Protein AF-A0A8I5ZV30-F1 (afdb_monomer)

Organism: Rattus norvegicus (NCBI:txid10116)

Structure (mmCIF, N/CA/C/O backbone):
data_AF-A0A8I5ZV30-F1
#
_entry.id   AF-A0A8I5ZV30-F1
#
loop_
_atom_site.group_PDB
_atom_site.id
_atom_site.type_symbol
_atom_site.label_atom_id
_atom_site.label_alt_id
_atom_site.label_comp_id
_atom_site.label_asym_id
_atom_site.label_entity_id
_atom_site.label_seq_id
_atom_site.pdbx_PDB_ins_code
_atom_site.Cartn_x
_atom_site.Cartn_y
_atom_site.Cartn_z
_atom_site.occupancy
_atom_site.B_iso_or_equiv
_atom_site.auth_seq_id
_atom_site.auth_comp_id
_atom_site.auth_asym_id
_atom_site.auth_atom_id
_atom_site.pdbx_PDB_model_num
ATOM 1 N N . MET A 1 1 ? 27.362 14.440 16.143 1.00 56.06 1 MET A N 1
ATOM 2 C CA . MET A 1 1 ? 25.929 14.215 15.827 1.00 56.06 1 MET A CA 1
ATOM 3 C C . MET A 1 1 ? 25.180 13.473 16.940 1.00 56.06 1 MET A C 1
ATOM 5 O O . MET A 1 1 ? 24.081 13.885 17.280 1.00 56.06 1 MET A O 1
ATOM 9 N N . HIS A 1 2 ? 25.765 12.447 17.575 1.00 59.09 2 HIS A N 1
ATOM 10 C CA . HIS A 1 2 ? 25.068 11.645 18.596 1.00 59.09 2 HIS A CA 1
ATOM 11 C C . HIS A 1 2 ? 24.786 12.372 19.933 1.00 59.09 2 HIS A C 1
ATOM 13 O O . HIS A 1 2 ? 23.738 12.160 20.536 1.00 59.09 2 HIS A O 1
ATOM 19 N N . GLN A 1 3 ? 25.676 13.269 20.385 1.00 58.06 3 GLN A N 1
ATOM 20 C CA . GLN A 1 3 ? 25.480 14.038 21.629 1.00 58.06 3 GLN A CA 1
ATOM 21 C C . GLN A 1 3 ? 24.375 15.102 21.516 1.00 58.06 3 GLN A C 1
ATOM 23 O O . GLN A 1 3 ? 23.617 15.306 22.459 1.00 58.06 3 GLN A O 1
ATOM 28 N N . SER A 1 4 ? 24.222 15.732 20.348 1.00 56.72 4 SER A N 1
ATOM 29 C CA . SER A 1 4 ? 23.192 16.752 20.103 1.00 56.72 4 SER A CA 1
ATOM 30 C C . SER A 1 4 ? 21.771 16.172 20.147 1.00 56.72 4 SER A C 1
ATOM 32 O O . SER A 1 4 ? 20.851 16.822 20.635 1.00 56.72 4 SER A O 1
ATOM 34 N N . CYS A 1 5 ? 21.595 14.922 19.702 1.00 55.84 5 CYS A N 1
ATOM 35 C CA . CYS A 1 5 ? 20.311 14.211 19.752 1.00 55.84 5 CYS A CA 1
ATOM 36 C C . CYS A 1 5 ? 19.887 13.852 21.187 1.00 55.84 5 CYS A C 1
ATOM 38 O O . CYS A 1 5 ? 18.714 13.978 21.541 1.00 55.84 5 CYS A O 1
ATOM 40 N N . LEU A 1 6 ? 20.839 13.454 22.038 1.00 63.88 6 LEU A N 1
ATOM 41 C CA . LEU A 1 6 ? 20.563 13.150 23.445 1.00 63.88 6 LEU A CA 1
ATOM 42 C C . LEU A 1 6 ? 20.177 14.407 24.233 1.00 63.88 6 LEU A C 1
ATOM 44 O O . LEU A 1 6 ? 19.242 14.355 25.028 1.00 63.88 6 LEU A O 1
ATOM 48 N N . LEU A 1 7 ? 20.824 15.544 23.957 1.00 64.31 7 LEU A N 1
ATOM 49 C CA . LEU A 1 7 ? 20.503 16.818 24.602 1.00 64.31 7 LEU A CA 1
ATOM 50 C C . LEU A 1 7 ? 19.083 17.293 24.251 1.00 64.31 7 LEU A C 1
ATOM 52 O O . LEU A 1 7 ? 18.324 17.658 25.142 1.00 64.31 7 LEU A O 1
ATOM 56 N N . LEU A 1 8 ? 18.685 17.211 22.975 1.00 57.38 8 LEU A N 1
ATOM 57 C CA . LEU A 1 8 ? 17.329 17.569 22.531 1.00 57.38 8 LEU A CA 1
ATOM 58 C C . LEU A 1 8 ? 16.254 16.637 23.112 1.00 57.38 8 LEU A C 1
ATOM 60 O O . LEU A 1 8 ? 15.183 17.096 23.504 1.00 57.38 8 LEU A O 1
ATOM 64 N N . SER A 1 9 ? 16.563 15.346 23.245 1.00 62.12 9 SER A N 1
ATOM 65 C CA . SER A 1 9 ? 15.674 14.368 23.889 1.00 62.12 9 SER A CA 1
ATOM 66 C C . SER A 1 9 ? 15.497 14.649 25.386 1.00 62.12 9 SER A C 1
ATOM 68 O O . SER A 1 9 ? 14.405 14.485 25.931 1.00 6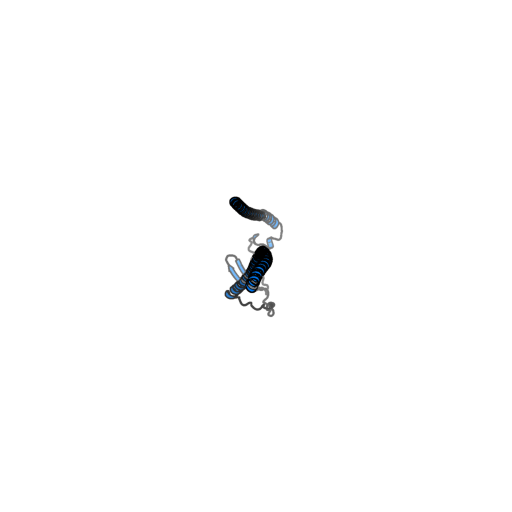2.12 9 SER A O 1
ATOM 70 N N . PHE A 1 10 ? 16.566 15.091 26.054 1.00 63.09 10 PHE A N 1
ATOM 71 C CA . PHE A 1 10 ? 16.548 15.452 27.469 1.00 63.09 10 PHE A CA 1
ATOM 72 C C . PHE A 1 10 ? 15.788 16.764 27.709 1.00 63.09 10 PHE A C 1
ATOM 74 O O . PHE A 1 10 ? 14.960 16.837 28.614 1.00 63.09 10 PHE A O 1
ATOM 81 N N . ILE A 1 11 ? 15.986 17.763 26.842 1.00 59.75 11 ILE A N 1
ATOM 82 C CA . ILE A 1 11 ? 15.242 19.033 26.856 1.00 59.75 11 ILE A CA 1
ATOM 83 C C . ILE A 1 11 ? 13.745 18.789 26.604 1.00 59.75 11 ILE A C 1
ATOM 85 O O . ILE A 1 11 ? 12.905 19.370 27.291 1.00 59.75 11 ILE A O 1
ATOM 89 N N . GLY A 1 12 ? 13.396 17.886 25.681 1.00 61.16 12 GLY A N 1
ATOM 90 C CA . GLY A 1 12 ? 12.007 17.496 25.419 1.00 61.16 12 GLY A CA 1
ATOM 91 C C . GLY A 1 12 ? 11.335 16.823 26.620 1.00 61.16 12 GLY A C 1
ATOM 92 O O . GLY A 1 12 ? 10.221 17.194 26.989 1.00 61.16 12 GLY A O 1
ATOM 93 N N . LYS A 1 13 ? 12.030 15.893 27.291 1.00 61.84 13 LYS A N 1
ATOM 94 C CA . LYS A 1 13 ? 11.522 15.249 28.517 1.00 61.84 13 LYS A CA 1
ATOM 95 C C . LYS A 1 13 ? 11.369 16.243 29.672 1.00 61.84 13 LYS A C 1
ATOM 97 O O . LYS A 1 13 ? 10.317 16.265 30.305 1.00 61.84 13 LYS A O 1
ATOM 102 N N . ALA A 1 14 ? 12.351 17.120 29.881 1.00 57.88 14 ALA A N 1
ATOM 103 C CA . ALA A 1 14 ? 12.281 18.167 30.901 1.00 57.88 14 ALA A CA 1
ATOM 104 C C . ALA A 1 14 ? 11.134 19.167 30.640 1.00 57.88 14 ALA A C 1
ATOM 106 O O . ALA A 1 14 ? 10.452 19.595 31.570 1.00 57.88 14 ALA A O 1
ATOM 107 N N . SER A 1 15 ? 10.864 19.499 29.371 1.00 65.69 15 SER A N 1
ATOM 108 C CA . SER A 1 15 ? 9.737 20.356 28.976 1.00 65.69 15 SER A CA 1
ATOM 109 C C . SER A 1 15 ? 8.377 19.704 29.265 1.00 65.69 15 SER A C 1
ATOM 111 O O . SER A 1 15 ? 7.443 20.365 29.731 1.00 65.69 15 SER A O 1
ATOM 113 N N . GLN A 1 16 ? 8.269 18.391 29.055 1.00 64.94 16 GLN A N 1
ATOM 114 C CA . GLN A 1 16 ? 7.032 17.650 29.289 1.00 64.94 16 GLN A CA 1
ATOM 115 C C . GLN A 1 16 ? 6.739 17.457 30.787 1.00 64.94 16 GLN A C 1
ATOM 117 O O . GLN A 1 16 ? 5.587 17.598 31.207 1.00 64.94 16 GLN A O 1
ATOM 122 N N . GLU A 1 17 ? 7.772 17.245 31.606 1.00 69.38 17 GLU A N 1
ATOM 123 C CA . GLU A 1 17 ? 7.655 17.209 33.071 1.00 69.38 17 GLU A CA 1
ATOM 124 C C . GLU A 1 17 ? 7.281 18.580 33.660 1.00 69.38 17 GLU A C 1
ATOM 126 O O . GLU A 1 17 ? 6.387 18.668 34.507 1.00 69.38 17 GLU A O 1
ATOM 131 N N . ALA A 1 18 ? 7.868 19.671 33.152 1.00 72.19 18 ALA A N 1
ATOM 132 C CA . ALA A 1 18 ? 7.513 21.030 33.568 1.00 72.19 18 ALA A CA 1
ATOM 133 C C . ALA A 1 18 ? 6.041 21.376 33.256 1.00 72.19 18 ALA A C 1
ATOM 135 O O . ALA A 1 18 ? 5.364 22.019 34.062 1.00 72.19 18 ALA A O 1
ATOM 136 N N . SER A 1 19 ? 5.509 20.903 32.121 1.00 73.19 19 SER A N 1
ATOM 137 C CA . SER A 1 19 ? 4.097 21.088 31.750 1.00 73.19 19 SER A CA 1
ATOM 138 C C . SER A 1 19 ? 3.136 20.364 32.702 1.00 73.19 19 SER A C 1
ATOM 140 O O . SER A 1 19 ? 2.085 20.904 33.059 1.00 73.19 19 SER A O 1
ATOM 142 N N . LEU A 1 20 ? 3.494 19.155 33.147 1.00 73.56 20 LEU A N 1
ATOM 143 C CA . LEU A 1 20 ? 2.687 18.379 34.093 1.00 73.56 20 LEU A CA 1
ATOM 144 C C . LEU A 1 20 ? 2.675 19.013 35.490 1.00 73.56 20 LEU A C 1
ATOM 146 O O . LEU A 1 20 ? 1.607 19.119 36.097 1.00 73.56 20 LEU A O 1
ATOM 150 N N . LEU A 1 21 ? 3.820 19.510 35.964 1.00 76.81 21 LEU A N 1
ATOM 151 C CA . LEU A 1 21 ? 3.906 20.229 37.240 1.00 76.81 21 LEU A CA 1
ATOM 152 C C . LEU A 1 21 ? 3.080 21.519 37.233 1.00 76.81 21 LEU A C 1
ATOM 154 O O . LEU A 1 21 ? 2.350 21.787 38.189 1.00 76.81 21 LEU A O 1
ATOM 158 N N . LEU A 1 22 ? 3.121 22.290 36.143 1.00 77.38 22 LEU A N 1
ATOM 159 C CA . LEU A 1 22 ? 2.337 23.522 36.039 1.00 77.38 22 LEU A CA 1
ATOM 160 C C . LEU A 1 22 ? 0.825 23.237 36.051 1.00 77.38 22 LEU A C 1
ATOM 162 O O . LEU A 1 22 ? 0.068 23.939 36.724 1.00 77.38 22 LEU A O 1
ATOM 166 N N . LYS A 1 23 ? 0.384 22.162 35.382 1.00 77.62 23 LYS A N 1
ATOM 167 C CA . LYS A 1 23 ? -1.017 21.704 35.419 1.00 77.62 23 LYS A CA 1
ATOM 168 C C . LYS A 1 23 ? -1.442 21.263 36.823 1.00 77.62 23 LYS A C 1
ATOM 170 O O . LYS A 1 23 ? -2.527 21.638 37.264 1.00 77.62 23 LYS A O 1
ATOM 175 N N . ALA A 1 24 ? -0.592 20.531 37.546 1.00 77.06 24 ALA A N 1
ATOM 176 C CA . ALA A 1 24 ? -0.875 20.114 38.921 1.00 77.06 24 ALA A CA 1
ATOM 177 C C . ALA A 1 24 ? -0.999 21.315 39.878 1.00 77.06 24 ALA A C 1
ATOM 179 O O . ALA A 1 24 ? -1.938 21.376 40.672 1.00 77.06 24 ALA A O 1
ATOM 180 N N . ILE A 1 25 ? -0.118 22.315 39.755 1.00 79.75 25 ILE A N 1
ATOM 181 C CA . ILE A 1 25 ? -0.163 23.545 40.567 1.00 79.75 25 ILE A CA 1
ATOM 182 C C . ILE A 1 25 ? -1.449 24.342 40.306 1.00 79.75 25 ILE A C 1
ATOM 184 O O . ILE A 1 25 ? -2.059 24.848 41.251 1.00 79.75 25 ILE A O 1
ATOM 188 N N . ILE A 1 26 ? -1.890 24.440 39.046 1.00 77.69 26 ILE A N 1
ATOM 189 C CA . ILE A 1 26 ? -3.138 25.130 38.682 1.00 77.69 26 ILE A CA 1
ATOM 190 C C . ILE A 1 26 ? -4.354 24.409 39.283 1.00 77.69 26 ILE A C 1
ATOM 192 O O . ILE A 1 26 ? -5.207 25.061 39.884 1.00 77.69 26 ILE A O 1
ATOM 196 N N . ILE A 1 27 ? -4.413 23.076 39.203 1.00 75.69 27 ILE A N 1
ATOM 197 C CA . ILE A 1 27 ? -5.517 22.280 39.773 1.00 75.69 27 ILE A CA 1
ATOM 198 C C . ILE A 1 27 ? -5.579 22.423 41.300 1.00 75.69 27 ILE A C 1
ATOM 200 O O . ILE A 1 27 ? -6.666 22.588 41.860 1.00 75.69 27 ILE A O 1
ATOM 204 N N . VAL A 1 28 ? -4.429 22.413 41.983 1.00 78.44 28 VAL A N 1
ATOM 205 C CA . VAL A 1 28 ? -4.366 22.607 43.441 1.00 78.44 28 VAL A CA 1
ATOM 206 C C . VAL A 1 28 ? -4.792 24.028 43.823 1.00 78.44 28 VAL A C 1
ATOM 208 O O . VAL A 1 28 ? -5.584 24.185 44.750 1.00 78.44 28 VAL A O 1
ATOM 211 N N . ARG A 1 29 ? -4.364 25.061 43.082 1.00 77.06 29 ARG A N 1
ATOM 212 C CA . ARG A 1 29 ? -4.800 26.452 43.317 1.00 77.06 29 ARG A CA 1
ATOM 213 C C . ARG A 1 29 ? -6.303 26.646 43.120 1.00 77.06 29 ARG A C 1
ATOM 215 O O . ARG A 1 29 ? -6.932 27.279 43.964 1.00 77.06 29 ARG A O 1
ATOM 222 N N . ILE A 1 30 ? -6.885 26.070 42.067 1.00 74.75 30 ILE A N 1
ATOM 223 C CA . ILE A 1 30 ? -8.338 26.111 41.827 1.00 74.75 30 ILE A CA 1
ATOM 224 C C . ILE A 1 30 ? -9.085 25.381 42.954 1.00 74.75 30 ILE A C 1
ATOM 226 O O . ILE A 1 30 ? -10.069 25.891 43.481 1.00 74.75 30 ILE A O 1
ATOM 230 N N . SER A 1 31 ? -8.581 24.223 43.388 1.00 63.41 31 SER A N 1
ATOM 231 C CA . SER A 1 31 ? -9.201 23.434 44.463 1.00 63.41 31 SER A CA 1
ATOM 232 C C . SER A 1 31 ? -9.138 24.124 45.833 1.00 63.41 31 SER A C 1
ATOM 234 O O . SER A 1 31 ? -10.049 23.956 46.643 1.00 63.41 31 SER A O 1
ATOM 236 N N . ILE A 1 32 ? -8.082 24.898 46.103 1.00 68.25 32 ILE A N 1
ATOM 237 C CA . ILE A 1 32 ? -7.950 25.700 47.329 1.00 68.25 32 ILE A CA 1
ATOM 238 C C . ILE A 1 32 ? -8.876 26.925 47.275 1.00 68.25 32 ILE A C 1
ATOM 240 O O . ILE A 1 32 ? -9.595 27.164 48.242 1.00 68.25 32 ILE A O 1
ATOM 244 N N . GLY A 1 33 ? -8.945 27.632 46.139 1.00 62.41 33 GLY A N 1
ATOM 245 C CA . GLY A 1 33 ? -9.835 28.789 45.968 1.00 62.41 33 GLY A CA 1
ATOM 246 C C . GLY A 1 33 ? -11.318 28.442 46.140 1.00 62.41 33 GLY A C 1
ATOM 247 O O . GLY A 1 33 ? -12.044 29.151 46.830 1.00 62.41 33 GLY A O 1
ATOM 248 N N . ILE A 1 34 ? -11.750 27.283 45.627 1.00 57.88 34 ILE A N 1
ATOM 249 C CA . ILE A 1 34 ? -13.134 26.805 45.795 1.00 57.88 34 ILE A CA 1
ATOM 250 C C . ILE A 1 34 ? -13.445 26.458 47.266 1.00 57.88 34 ILE A C 1
ATOM 252 O O . ILE A 1 34 ? -14.581 26.619 47.710 1.00 57.88 34 ILE A O 1
ATOM 256 N N . LYS A 1 35 ? -12.458 26.024 48.065 1.00 55.28 35 LYS A N 1
ATOM 257 C CA . LYS A 1 35 ? -12.661 25.753 49.502 1.00 55.28 35 LYS A CA 1
ATOM 258 C C . LYS A 1 35 ? -12.765 27.028 50.343 1.00 55.28 35 LYS A C 1
ATOM 260 O O . LYS A 1 35 ? -13.536 27.038 51.301 1.00 55.28 35 LYS A O 1
ATOM 265 N N . GLU A 1 36 ? -12.035 28.089 49.999 1.00 54.97 36 GLU A N 1
ATOM 266 C CA . GLU A 1 36 ? -12.120 29.374 50.713 1.00 54.97 36 GLU A CA 1
ATOM 267 C C . GLU A 1 36 ? -13.438 30.116 50.449 1.00 54.97 36 GLU A C 1
ATOM 269 O O . GLU A 1 36 ? -13.947 30.800 51.339 1.00 54.97 36 GLU A O 1
ATOM 274 N N . GLU A 1 37 ? -14.037 29.937 49.271 1.00 48.22 37 GLU A N 1
ATOM 275 C CA . GLU A 1 37 ? -15.308 30.576 48.913 1.00 48.22 37 GLU A CA 1
ATOM 276 C C . GLU A 1 37 ? -16.521 29.903 49.586 1.00 48.22 37 GLU A C 1
ATOM 278 O O . GLU A 1 37 ? -17.468 30.576 49.990 1.00 48.22 37 GLU A O 1
ATOM 283 N N . ILE A 1 38 ? -16.442 28.593 49.850 1.00 49.53 38 ILE A N 1
ATOM 284 C CA . ILE A 1 38 ? -17.480 27.829 50.570 1.00 49.53 38 ILE A CA 1
ATOM 285 C C . ILE A 1 38 ? -17.484 28.126 52.087 1.00 49.53 38 ILE A C 1
ATOM 287 O O . ILE A 1 38 ? -18.495 27.922 52.761 1.00 49.53 38 ILE A O 1
ATOM 291 N N . LEU A 1 39 ? -16.391 28.657 52.647 1.00 49.84 39 LEU A N 1
ATOM 292 C CA . LEU A 1 39 ? -16.276 28.973 54.079 1.00 49.84 39 LEU A CA 1
ATOM 293 C C . LEU A 1 39 ? -16.728 30.397 54.458 1.00 49.84 39 LEU A C 1
ATOM 295 O O . LEU A 1 39 ? -16.837 30.690 55.648 1.00 49.84 39 LEU A O 1
ATOM 299 N N . LYS A 1 40 ? -17.051 31.268 53.490 1.00 50.31 40 LYS A N 1
ATOM 300 C CA . LYS A 1 40 ? -17.483 32.660 53.747 1.00 50.31 40 LYS A CA 1
ATOM 301 C C . LYS A 1 40 ? -19.001 32.880 53.828 1.00 50.31 40 LYS A C 1
ATOM 303 O O . LYS A 1 40 ? -19.422 33.993 54.124 1.00 50.31 40 LYS A O 1
ATOM 308 N N . THR A 1 41 ? -19.839 31.856 53.640 1.00 41.69 41 THR A N 1
ATOM 309 C CA . THR A 1 41 ? -21.314 32.002 53.618 1.00 41.69 41 THR A CA 1
ATOM 310 C C . THR A 1 41 ? -22.045 31.446 54.847 1.00 41.69 41 THR A C 1
ATOM 312 O O . THR A 1 41 ? -23.201 31.034 54.747 1.00 41.69 41 THR A O 1
ATOM 315 N N . LYS A 1 42 ? -21.426 31.447 56.034 1.00 44.28 42 LYS A N 1
ATOM 316 C CA . LYS A 1 42 ? -22.148 31.206 57.298 1.00 44.28 42 LYS A CA 1
ATOM 317 C C . LYS A 1 42 ? -22.005 32.385 58.253 1.00 44.28 42 LYS A C 1
ATOM 319 O O . LYS A 1 42 ? -20.932 32.566 58.809 1.00 44.28 42 LYS A O 1
ATOM 324 N N . HIS A 1 43 ? -23.100 33.129 58.431 1.00 43.94 43 HIS A N 1
ATOM 325 C CA . HIS A 1 43 ? -23.663 33.728 59.667 1.00 43.94 43 HIS A CA 1
ATOM 326 C C . HIS A 1 43 ? -24.671 34.835 59.264 1.00 43.94 43 HIS A C 1
ATOM 328 O O . HIS A 1 43 ? -24.475 35.386 58.180 1.00 43.94 43 HIS A O 1
ATOM 334 N N . PRO A 1 44 ? -25.735 35.188 60.044 1.00 47.41 44 PRO A N 1
ATOM 335 C CA . PRO A 1 44 ? -25.633 35.513 61.482 1.00 47.41 44 PRO A CA 1
ATOM 336 C C . PRO A 1 44 ? -26.896 35.313 62.383 1.00 47.41 44 PRO A C 1
ATOM 338 O O . PRO A 1 44 ? -27.984 34.999 61.924 1.00 47.41 44 PRO A O 1
ATOM 341 N N . ASN A 1 45 ? -26.719 35.552 63.693 1.00 48.66 45 ASN A N 1
ATOM 342 C CA . ASN A 1 45 ? -27.694 36.098 64.664 1.00 48.66 45 ASN A CA 1
ATOM 343 C C . ASN A 1 45 ? -29.102 35.473 64.801 1.00 48.66 45 ASN A C 1
ATOM 345 O O . ASN A 1 45 ? -30.054 35.943 64.186 1.00 48.66 45 ASN A O 1
ATOM 349 N N . PHE A 1 46 ? -29.280 34.546 65.754 1.00 45.75 46 PHE A N 1
ATOM 350 C CA . PHE A 1 46 ? -30.614 34.110 66.214 1.00 45.75 46 PHE A CA 1
ATOM 351 C C . PHE A 1 46 ? -30.948 34.527 67.664 1.00 45.75 46 PHE A C 1
ATOM 353 O O . PHE A 1 46 ? -32.112 34.774 67.976 1.00 45.75 46 PHE A O 1
ATOM 360 N N . GLU A 1 47 ? -29.960 34.711 68.546 1.00 51.44 47 GLU A N 1
ATOM 361 C CA . GLU A 1 47 ? -30.226 34.915 69.985 1.00 51.44 47 GLU A CA 1
ATOM 362 C C . GLU A 1 47 ? -30.786 36.299 70.355 1.00 51.44 47 GLU A C 1
ATOM 364 O O . GLU A 1 47 ? -31.644 36.389 71.230 1.00 51.44 47 GLU A O 1
ATOM 369 N N . SER A 1 48 ? -30.413 37.376 69.654 1.00 57.25 48 SER A N 1
ATOM 370 C CA . SER A 1 48 ? -30.952 38.720 69.943 1.00 57.25 48 SER A CA 1
ATOM 371 C C . SER A 1 48 ? -32.411 38.907 69.494 1.00 57.25 48 SER A C 1
ATOM 373 O O . SER A 1 48 ? -33.066 39.856 69.919 1.00 57.25 48 SER A O 1
ATOM 375 N N . SER A 1 49 ? -32.926 38.033 68.622 1.00 56.12 49 SER A N 1
ATOM 376 C CA . SER A 1 49 ? -34.291 38.142 68.085 1.00 56.12 49 SER A CA 1
ATOM 377 C C . SER A 1 49 ? -35.349 37.553 69.026 1.00 56.12 49 SER A C 1
ATOM 379 O O . SER A 1 49 ? -36.488 38.021 69.064 1.00 56.12 49 SER A O 1
ATOM 381 N N . LEU A 1 50 ? -34.963 36.560 69.833 1.00 58.03 50 LEU A N 1
ATOM 382 C CA . LEU A 1 50 ? -35.875 35.797 70.682 1.00 58.03 50 LEU A CA 1
ATOM 383 C C . LEU A 1 50 ? -36.313 36.587 71.926 1.00 58.03 50 LEU A C 1
ATOM 385 O O . LEU A 1 50 ? -37.468 36.492 72.343 1.00 58.03 50 LEU A O 1
ATOM 389 N N . SER A 1 51 ? -35.415 37.392 72.504 1.00 61.00 51 SER A N 1
ATOM 390 C CA . SER A 1 51 ? -35.722 38.246 73.659 1.00 61.00 51 SER A CA 1
ATOM 391 C C . SER A 1 51 ? -36.676 39.383 73.283 1.00 61.00 51 SER A C 1
ATOM 393 O O . SER A 1 51 ? -37.709 39.546 73.931 1.00 61.00 51 SER A O 1
ATOM 395 N N . ALA A 1 52 ? -36.404 40.079 72.174 1.00 58.91 52 ALA A N 1
ATOM 396 C CA . ALA A 1 52 ? -37.251 41.153 71.653 1.00 58.91 52 ALA A CA 1
ATOM 397 C C . ALA A 1 52 ? -38.643 40.651 71.212 1.00 58.91 52 ALA A C 1
ATOM 399 O O . ALA A 1 52 ? -39.652 41.331 71.406 1.00 58.91 52 ALA A O 1
ATOM 400 N N . TYR A 1 53 ? -38.724 39.432 70.666 1.00 63.09 53 TYR A N 1
ATOM 401 C CA . TYR A 1 53 ? -39.994 38.781 70.332 1.00 63.09 53 TYR A CA 1
ATOM 402 C C . TYR A 1 53 ? -40.805 38.414 71.584 1.00 63.09 53 TYR A C 1
ATOM 404 O O . TYR A 1 53 ? -42.008 38.667 71.635 1.00 63.09 53 TYR A O 1
ATOM 412 N N . LYS A 1 54 ? -40.159 37.866 72.622 1.00 61.62 54 LYS A N 1
ATOM 413 C CA . LYS A 1 54 ? -40.820 37.489 73.883 1.00 61.62 54 LYS A CA 1
ATOM 414 C C . LYS A 1 54 ? -41.398 38.696 74.627 1.00 61.62 54 LYS A C 1
ATOM 416 O O . LYS A 1 54 ? -42.420 38.557 75.294 1.00 61.62 54 LYS A O 1
ATOM 421 N N . GLU A 1 55 ? -40.764 39.859 74.515 1.00 61.28 55 GLU A N 1
ATOM 422 C CA . GLU A 1 55 ? -41.230 41.108 75.124 1.00 61.28 55 GLU A CA 1
ATOM 423 C C . GLU A 1 55 ? -42.410 41.712 74.344 1.00 61.28 55 GLU A C 1
ATOM 425 O O . GLU A 1 55 ? -43.446 41.998 74.942 1.00 61.28 55 GLU A O 1
ATOM 430 N N . LYS A 1 56 ? -42.346 41.737 73.001 1.00 62.00 56 LYS A N 1
ATOM 431 C CA . LYS A 1 56 ? -43.485 42.132 72.143 1.00 62.00 56 LYS A CA 1
ATOM 432 C C . LYS A 1 56 ? -44.709 41.224 72.275 1.00 62.00 56 LYS A C 1
ATOM 434 O O . LYS A 1 56 ? -45.836 41.690 72.142 1.00 62.00 56 LYS A O 1
ATOM 439 N N . MET A 1 57 ? -44.509 39.933 72.532 1.00 60.47 57 MET A N 1
ATOM 440 C CA . MET A 1 57 ? -45.603 38.966 72.676 1.00 60.47 57 MET A CA 1
ATOM 441 C C . MET A 1 57 ? -46.367 39.090 74.004 1.00 60.47 57 MET A C 1
ATOM 443 O O . MET A 1 57 ? -47.462 38.547 74.116 1.00 60.47 57 MET A O 1
ATOM 447 N N . LYS A 1 58 ? -45.842 39.822 74.997 1.00 59.72 58 LYS A N 1
ATOM 448 C CA . LYS A 1 58 ? -46.571 40.135 76.242 1.00 59.72 58 LYS A CA 1
ATOM 449 C C . LYS A 1 58 ? -47.553 41.302 76.091 1.00 59.72 58 LYS A C 1
ATOM 451 O O . LYS A 1 58 ? -48.477 41.408 76.887 1.00 59.72 58 LYS A O 1
ATOM 456 N N . GLU A 1 59 ? -47.367 42.147 75.080 1.00 58.06 59 GLU A N 1
ATOM 457 C CA . GLU A 1 59 ? -48.181 43.350 74.839 1.00 58.06 59 GLU A CA 1
ATOM 458 C C . GLU A 1 59 ? -49.466 43.057 74.039 1.00 58.06 59 GLU A C 1
ATOM 460 O O . GLU A 1 59 ? -50.391 43.864 73.995 1.00 58.06 59 GLU A O 1
ATOM 465 N N . LEU A 1 60 ? -49.562 41.879 73.414 1.00 58.06 60 LEU A N 1
ATOM 466 C CA . LEU A 1 60 ? -50.749 41.443 72.680 1.00 58.06 60 LEU A CA 1
ATOM 467 C C . LEU A 1 60 ? -51.752 40.793 73.648 1.00 58.06 60 LEU A C 1
ATOM 469 O O . LEU A 1 60 ? -51.607 39.631 74.030 1.00 58.06 60 LEU A O 1
ATOM 473 N N . SER A 1 61 ? -52.799 41.547 73.998 1.00 57.56 61 SER A N 1
ATOM 474 C CA . SER A 1 61 ? -53.886 41.256 74.961 1.00 57.56 61 SER A CA 1
ATOM 475 C C . SER A 1 61 ? -54.689 39.942 74.766 1.00 57.56 61 SER A C 1
ATOM 477 O O . SER A 1 61 ? -55.712 39.748 75.415 1.00 57.56 61 SER A O 1
ATOM 479 N N . MET A 1 62 ? -54.265 39.018 73.903 1.00 56.38 62 MET A N 1
ATOM 480 C CA . MET A 1 62 ? -54.975 37.764 73.599 1.00 56.38 62 MET A CA 1
ATOM 481 C C . MET A 1 62 ? -54.096 36.503 73.692 1.00 56.38 62 MET A C 1
ATOM 483 O O . MET A 1 62 ? -54.605 35.392 73.534 1.00 56.38 62 MET A O 1
ATOM 487 N N . LEU A 1 63 ? -52.793 36.622 73.986 1.00 55.50 63 LEU A N 1
ATOM 488 C CA . LEU A 1 63 ? -51.907 35.450 74.095 1.00 55.50 63 LEU A CA 1
ATOM 489 C C . LEU A 1 63 ? -52.165 34.574 75.334 1.00 55.50 63 LEU A C 1
ATOM 491 O O . LEU A 1 63 ? -51.819 33.391 75.323 1.00 55.50 63 LEU A O 1
ATOM 495 N N . SER A 1 64 ? -52.818 35.110 76.368 1.00 53.84 64 SER A N 1
ATOM 496 C CA . SER A 1 64 ? -53.224 34.360 77.567 1.00 53.84 64 SER A CA 1
ATOM 497 C C . SER A 1 64 ? -54.237 33.246 77.278 1.00 53.84 64 SER A C 1
ATOM 499 O O . SER A 1 64 ? -54.418 32.360 78.112 1.00 53.84 64 SER A O 1
ATOM 501 N N . LEU A 1 65 ? -54.879 33.268 76.102 1.00 60.00 65 LEU A N 1
ATOM 502 C CA . LEU A 1 65 ? -55.883 32.283 75.706 1.00 60.00 65 LEU A CA 1
ATOM 503 C C . LEU A 1 65 ? -55.295 31.081 74.948 1.00 60.00 65 LEU A C 1
ATOM 505 O O . LEU A 1 65 ? -55.913 30.023 74.914 1.00 60.00 65 LEU A O 1
ATOM 509 N N . ILE A 1 66 ? -54.113 31.227 74.340 1.00 62.91 66 ILE A N 1
ATOM 510 C CA . ILE A 1 66 ? -53.578 30.250 73.372 1.00 62.91 66 ILE A CA 1
ATOM 511 C C . ILE A 1 66 ? -52.452 29.393 73.980 1.00 62.91 66 ILE A C 1
ATOM 513 O O . ILE A 1 66 ? -52.190 28.293 73.500 1.00 62.91 66 ILE A O 1
ATOM 517 N N . CYS A 1 67 ? -51.796 29.847 75.056 1.00 54.25 67 CYS A N 1
ATOM 518 C CA . CYS A 1 67 ? -50.654 29.139 75.639 1.00 54.25 67 CYS A CA 1
ATOM 519 C C . CYS A 1 67 ? -50.733 29.050 77.171 1.00 54.25 67 CYS A C 1
ATOM 521 O O . CYS A 1 67 ? -50.535 30.037 77.881 1.00 54.25 67 CYS A O 1
ATOM 523 N N . SER A 1 68 ? -50.946 27.839 77.693 1.00 55.91 68 SER A N 1
ATOM 524 C CA . SER A 1 68 ? -50.963 27.545 79.137 1.00 55.91 68 SER A CA 1
ATOM 525 C C . SER A 1 68 ? -49.601 27.723 79.823 1.00 55.91 68 SER A C 1
ATOM 527 O O . SER A 1 68 ? -49.527 27.787 81.046 1.00 55.91 68 SER A O 1
ATOM 529 N N . CYS A 1 69 ? -48.514 27.872 79.061 1.00 58.03 69 CYS A N 1
ATOM 530 C CA . CYS A 1 69 ? -47.161 28.045 79.595 1.00 58.03 69 CYS A CA 1
ATOM 531 C C . CYS A 1 69 ? -46.920 29.414 80.264 1.00 58.03 69 CYS A C 1
ATOM 533 O O . CYS A 1 69 ? -45.879 29.598 80.891 1.00 58.03 69 CYS A O 1
ATOM 535 N N . PHE A 1 70 ? -47.843 30.375 80.132 1.00 54.69 70 PHE A N 1
ATOM 536 C CA . PHE A 1 70 ? -47.725 31.713 80.731 1.00 54.69 70 PHE A CA 1
ATOM 537 C C . PHE A 1 70 ? -48.596 31.932 81.983 1.00 54.69 70 PHE A C 1
ATOM 539 O O . PHE A 1 70 ? -48.409 32.940 82.660 1.00 54.69 70 PHE A O 1
ATOM 546 N N . TYR A 1 71 ? -49.497 31.003 82.328 1.00 47.91 71 TYR A N 1
ATOM 547 C CA . TYR A 1 71 ? -50.283 31.030 83.570 1.00 47.91 71 TYR A CA 1
ATOM 548 C C . TYR A 1 71 ? -50.609 29.583 83.994 1.00 47.91 71 TYR A C 1
ATOM 550 O O . TYR A 1 71 ? -51.487 28.962 83.390 1.00 47.91 71 TYR A O 1
ATOM 558 N N . PRO A 1 72 ? -49.914 29.005 84.994 1.00 52.50 72 PRO A N 1
ATOM 559 C CA . PRO A 1 72 ? -50.203 27.662 85.479 1.00 52.50 72 PRO A CA 1
ATOM 560 C C . PRO A 1 72 ? -51.376 27.726 86.462 1.00 52.50 72 PRO A C 1
ATOM 562 O O . PRO A 1 72 ? -51.199 27.663 87.673 1.00 52.50 72 PRO A O 1
ATOM 565 N N . GLU A 1 73 ? -52.584 27.890 85.933 1.00 46.16 73 GLU A N 1
ATOM 566 C CA . GLU A 1 73 ? -53.824 27.743 86.696 1.00 46.16 73 GLU A CA 1
ATOM 567 C C . GLU A 1 73 ? -54.539 26.495 86.156 1.00 46.16 73 GLU A C 1
ATOM 569 O O . GLU A 1 73 ? -54.706 26.375 84.934 1.00 46.16 73 GLU A O 1
ATOM 574 N N . PRO A 1 74 ? -54.881 25.508 87.006 1.00 49.50 74 PRO A N 1
ATOM 575 C CA . PRO A 1 74 ? -55.429 24.241 86.555 1.00 49.50 74 PRO A CA 1
ATOM 576 C C . PRO A 1 74 ? -56.886 24.452 86.149 1.00 49.50 74 PRO A C 1
ATOM 578 O O . PRO A 1 74 ? -57.812 24.195 86.918 1.00 49.50 74 PRO A O 1
ATOM 581 N N . ARG A 1 75 ? -57.108 24.911 84.915 1.00 48.09 75 ARG A N 1
ATOM 582 C CA . ARG A 1 75 ? -58.447 24.910 84.332 1.00 48.09 75 ARG A CA 1
ATOM 583 C C . ARG A 1 75 ? -58.872 23.459 84.180 1.00 48.09 75 ARG A C 1
ATOM 585 O O . ARG A 1 75 ? -58.345 22.705 83.367 1.00 48.09 75 ARG A O 1
ATOM 592 N N . ASN A 1 76 ? -59.793 23.082 85.049 1.00 48.25 76 ASN A N 1
ATOM 593 C CA . ASN A 1 76 ? -60.460 21.804 85.098 1.00 48.25 76 ASN A CA 1
ATOM 594 C C . ASN A 1 76 ? -61.191 21.579 83.760 1.00 48.25 76 ASN A C 1
ATOM 596 O O . ASN A 1 76 ? -62.248 22.154 83.516 1.00 48.25 76 ASN A O 1
ATOM 600 N N . ILE A 1 77 ? -60.595 20.781 82.869 1.00 47.72 77 ILE A N 1
ATOM 601 C CA . ILE A 1 77 ? -61.230 20.313 81.629 1.00 47.72 77 ILE A CA 1
ATOM 602 C C . ILE A 1 77 ? -62.162 19.156 82.013 1.00 47.72 77 ILE A C 1
ATOM 604 O O . ILE A 1 77 ? -61.933 18.001 81.662 1.00 47.72 77 ILE A O 1
ATOM 608 N N . ASN A 1 78 ? -63.195 19.449 82.801 1.00 40.41 78 ASN A N 1
ATOM 609 C CA . ASN A 1 78 ? -64.357 18.580 82.856 1.00 40.41 78 ASN A CA 1
ATOM 610 C C . ASN A 1 78 ? -65.228 18.912 81.644 1.00 40.41 78 ASN A C 1
ATOM 612 O O . ASN A 1 78 ? -65.838 19.973 81.571 1.00 40.41 78 ASN A O 1
ATOM 616 N N . ILE A 1 79 ? -65.200 17.990 80.682 1.00 43.12 79 ILE A N 1
ATOM 617 C CA . ILE A 1 79 ? -66.378 17.448 79.999 1.00 43.12 79 ILE A CA 1
ATOM 618 C C . ILE A 1 79 ? -67.426 18.519 79.634 1.00 43.12 79 ILE A C 1
ATOM 620 O O . ILE A 1 79 ? -68.404 18.733 80.343 1.00 43.12 79 ILE A O 1
ATOM 624 N N . TYR A 1 80 ? -67.244 19.145 78.471 1.00 41.03 80 TYR A N 1
ATOM 625 C CA . TYR A 1 80 ? -68.381 19.593 77.669 1.00 41.03 80 TYR A CA 1
ATOM 626 C C . TYR A 1 80 ? -68.825 18.387 76.838 1.00 41.03 80 TYR A C 1
ATOM 628 O O . TYR A 1 80 ? -68.115 17.961 75.929 1.00 41.03 80 TYR A O 1
ATOM 636 N N . THR A 1 81 ? -69.964 17.795 77.185 1.00 42.22 81 THR A N 1
ATOM 637 C CA . THR A 1 81 ? -70.609 16.751 76.384 1.00 42.22 81 THR A CA 1
ATOM 638 C C . THR A 1 81 ? -71.199 17.381 75.123 1.00 42.22 81 THR A C 1
ATOM 640 O O . THR A 1 81 ? -72.223 18.058 75.190 1.00 42.22 81 THR A O 1
ATOM 643 N N . TYR A 1 82 ? -70.545 17.175 73.982 1.00 49.78 82 TYR A N 1
ATOM 644 C CA . TYR A 1 82 ? -71.176 17.229 72.664 1.00 49.78 82 TYR A CA 1
ATOM 645 C C . TYR A 1 82 ? -71.257 15.778 72.178 1.00 49.78 82 TYR A C 1
ATOM 647 O O . TYR A 1 82 ? -70.223 15.114 72.116 1.00 49.78 82 TYR A O 1
ATOM 655 N N . ASP A 1 83 ? -72.459 15.288 71.869 1.00 58.56 83 ASP A N 1
ATOM 656 C CA . ASP A 1 83 ? -72.774 13.873 71.574 1.00 58.56 83 ASP A CA 1
ATOM 657 C C . ASP A 1 83 ? -72.045 13.257 70.346 1.00 58.56 83 ASP A C 1
ATOM 659 O O . ASP A 1 83 ? -72.264 12.092 70.032 1.00 58.56 83 ASP A O 1
ATOM 663 N N . ASP A 1 84 ? -71.133 13.985 69.685 1.00 68.31 84 ASP A N 1
ATOM 664 C CA . ASP A 1 84 ? -70.462 13.601 68.426 1.00 68.31 84 ASP A CA 1
ATOM 665 C C . ASP A 1 84 ? -68.916 13.491 68.517 1.00 68.31 84 ASP A C 1
ATOM 667 O O . ASP A 1 84 ? -68.235 13.408 67.494 1.00 68.31 84 ASP A O 1
ATOM 671 N N . MET A 1 85 ? -68.308 13.509 69.711 1.00 77.00 85 MET A N 1
ATOM 672 C CA . MET A 1 85 ? -66.840 13.431 69.864 1.00 77.00 85 MET A CA 1
ATOM 673 C C . MET A 1 85 ? -66.384 12.149 70.574 1.00 77.00 85 MET A C 1
ATOM 675 O O . MET A 1 85 ? -66.530 12.023 71.789 1.00 77.00 85 MET A O 1
ATOM 679 N N . GLU A 1 86 ? -65.741 11.231 69.845 1.00 78.81 86 GLU A N 1
ATOM 680 C CA . GLU A 1 86 ? -65.120 10.025 70.412 1.00 78.81 86 GLU A CA 1
ATOM 681 C C . GLU A 1 86 ? -63.590 10.171 70.456 1.00 78.81 86 GLU A C 1
ATOM 683 O O . GLU A 1 86 ? -62.939 10.413 69.440 1.00 78.81 86 GLU A O 1
ATOM 688 N N . VAL A 1 87 ? -62.987 10.019 71.639 1.00 81.69 87 VAL A N 1
ATOM 689 C CA . VAL A 1 87 ? -61.528 10.066 71.820 1.00 81.69 87 VAL A CA 1
ATOM 690 C C . VAL A 1 87 ? -61.004 8.681 72.174 1.00 81.69 87 VAL A C 1
ATOM 692 O O . VAL A 1 87 ? -61.243 8.177 73.272 1.00 81.69 87 VAL A O 1
ATOM 695 N N . LYS A 1 88 ? -60.217 8.082 71.279 1.00 86.00 88 LYS A N 1
ATOM 696 C CA . LYS A 1 88 ? -59.562 6.792 71.497 1.00 86.00 88 LYS A CA 1
ATOM 697 C C . LYS A 1 88 ? -58.102 7.001 71.871 1.00 86.00 88 LYS A C 1
ATOM 699 O O . LYS A 1 88 ? -57.289 7.493 71.092 1.00 86.00 88 LYS A O 1
ATOM 704 N N . GLN A 1 89 ? -57.737 6.622 73.088 1.00 83.75 89 GLN A N 1
ATOM 705 C CA . GLN A 1 89 ? -56.361 6.762 73.550 1.00 83.75 89 GLN A CA 1
ATOM 706 C C . GLN A 1 89 ? -55.435 5.796 72.786 1.00 83.75 89 GLN A C 1
ATOM 708 O O . GLN A 1 89 ? -55.679 4.592 72.781 1.00 83.75 89 GLN A O 1
ATOM 713 N N . ILE A 1 90 ? -54.357 6.309 72.175 1.00 87.62 90 ILE A N 1
ATOM 714 C CA . ILE A 1 90 ? -53.403 5.492 71.404 1.00 87.62 90 ILE A CA 1
ATOM 715 C C . ILE A 1 90 ? -52.238 5.066 72.294 1.00 87.62 90 ILE A C 1
ATOM 717 O O . ILE A 1 90 ? -51.961 3.881 72.436 1.00 87.62 90 ILE A O 1
ATOM 721 N N . ASN A 1 91 ? -51.524 6.028 72.886 1.00 83.50 91 ASN A N 1
ATOM 722 C CA . ASN A 1 91 ? -50.341 5.746 73.698 1.00 83.50 91 ASN A CA 1
ATOM 723 C C . ASN A 1 91 ? -50.047 6.880 74.679 1.00 83.50 91 ASN A C 1
ATOM 725 O O . ASN A 1 91 ? -50.214 8.057 74.362 1.00 83.50 91 ASN A O 1
ATOM 729 N N . LYS A 1 92 ? -49.540 6.525 75.862 1.00 85.69 92 LYS A N 1
ATOM 730 C CA . LYS A 1 92 ? -48.988 7.476 76.835 1.00 85.69 92 LYS A CA 1
ATOM 731 C C . LYS A 1 92 ? -47.522 7.137 77.061 1.00 85.69 92 LYS A C 1
ATOM 733 O O . LYS A 1 92 ? -47.183 5.986 77.325 1.00 85.69 92 LYS A O 1
ATOM 738 N N . ARG A 1 93 ? -46.651 8.132 76.927 1.00 87.56 93 ARG A N 1
ATOM 739 C CA . ARG A 1 93 ? -45.209 8.016 77.159 1.00 87.56 93 ARG A CA 1
ATOM 740 C C . ARG A 1 93 ? -44.781 9.138 78.109 1.00 87.56 93 ARG A C 1
ATOM 742 O O . ARG A 1 93 ? -45.489 10.129 78.249 1.00 87.56 93 ARG A O 1
ATOM 749 N N . ALA A 1 94 ? -43.619 9.014 78.749 1.00 79.31 94 ALA A N 1
ATOM 750 C CA . ALA A 1 94 ? -43.116 10.051 79.662 1.00 79.31 94 ALA A CA 1
ATOM 751 C C . ALA A 1 94 ? -42.984 11.437 78.991 1.00 79.31 94 ALA A C 1
ATOM 753 O O . ALA A 1 94 ? -43.083 12.458 79.660 1.00 79.31 94 ALA A O 1
ATOM 754 N N . SER A 1 95 ? -42.810 11.470 77.665 1.00 85.06 95 SER A N 1
ATOM 755 C CA . SER A 1 95 ? -42.714 12.690 76.858 1.00 85.06 95 SER A CA 1
ATOM 756 C C . SER A 1 95 ? -44.060 13.270 76.402 1.00 85.06 95 SER A C 1
ATOM 758 O O . SER A 1 95 ? -44.062 14.321 75.768 1.00 85.06 95 SER A O 1
ATOM 760 N N . GLY A 1 96 ? -45.193 12.600 76.648 1.00 87.69 96 GLY A N 1
ATOM 761 C CA . GLY A 1 96 ? -46.505 13.089 76.219 1.00 87.69 96 GLY A CA 1
ATOM 762 C C . GLY A 1 96 ? -47.559 12.004 76.001 1.00 87.69 96 GLY A C 1
ATOM 763 O O . GLY A 1 96 ? -47.332 10.810 76.205 1.00 87.69 96 GLY A O 1
ATOM 764 N N . GLN A 1 97 ? -48.745 12.432 75.575 1.00 88.62 97 GLN A N 1
ATOM 765 C CA . GLN A 1 97 ? -49.899 11.559 75.364 1.00 88.62 97 GLN A CA 1
ATOM 766 C C . GLN A 1 97 ? -50.436 11.737 73.945 1.00 88.62 97 GLN A C 1
ATOM 768 O O . GLN A 1 97 ? -50.515 12.858 73.452 1.00 88.62 97 GLN A O 1
ATOM 773 N N . ALA A 1 98 ? -50.798 10.628 73.302 1.00 91.50 98 ALA A N 1
ATOM 774 C CA . ALA A 1 98 ? -51.382 10.597 71.969 1.00 91.50 98 ALA A CA 1
ATOM 775 C C . ALA A 1 98 ? -52.762 9.934 72.012 1.00 91.50 98 ALA A C 1
ATOM 777 O O . ALA A 1 98 ? -52.946 8.878 72.631 1.00 91.50 98 ALA A O 1
ATOM 778 N N . PHE A 1 99 ? -53.717 10.547 71.322 1.00 90.56 99 PHE A N 1
ATOM 779 C CA . PHE A 1 99 ? -55.077 10.056 71.170 1.00 90.56 99 PHE A CA 1
ATOM 780 C C . PHE A 1 99 ? -55.578 10.325 69.751 1.00 90.56 99 PHE A C 1
ATOM 782 O O . PHE A 1 99 ? -55.140 11.265 69.089 1.00 90.56 99 PHE A O 1
ATOM 789 N N . GLU A 1 100 ? -56.479 9.469 69.296 1.00 88.88 100 GLU A N 1
ATOM 790 C CA . GLU A 1 100 ? -57.254 9.631 68.077 1.00 88.88 100 GLU A CA 1
ATOM 791 C C . GLU A 1 100 ? -58.570 10.313 68.450 1.00 88.88 100 GLU A C 1
ATOM 793 O O . GLU A 1 100 ? -59.242 9.876 69.381 1.00 88.88 100 GLU A O 1
ATOM 798 N N . LEU A 1 101 ? -58.918 11.397 67.761 1.00 88.44 101 LEU A N 1
ATOM 799 C CA . LEU A 1 101 ? -60.186 12.098 67.945 1.00 88.44 101 LEU A CA 1
ATOM 800 C C . LEU A 1 101 ? -61.046 11.873 66.702 1.00 88.44 101 LEU A C 1
ATOM 802 O O . LEU A 1 101 ? -60.715 12.355 65.618 1.00 88.44 101 LEU A O 1
ATOM 806 N N . ILE A 1 102 ? -62.144 11.147 66.873 1.00 83.81 102 ILE A N 1
ATOM 807 C CA . ILE A 1 102 ? -63.120 10.850 65.832 1.00 83.81 102 ILE A CA 1
ATOM 808 C C . ILE A 1 102 ? -64.323 11.763 66.065 1.00 83.81 102 ILE A C 1
ATOM 810 O O . ILE A 1 102 ? -65.077 11.595 67.016 1.00 83.81 102 ILE A O 1
ATOM 814 N N . LEU A 1 103 ? -64.480 12.751 65.185 1.00 83.19 103 LEU A N 1
ATOM 815 C CA . LEU A 1 103 ? -65.619 13.682 65.187 1.00 83.19 103 LEU A CA 1
ATOM 816 C C . LEU A 1 103 ? -66.819 13.142 64.393 1.00 83.19 103 LEU A C 1
ATOM 818 O O . LEU A 1 103 ? -67.920 13.671 64.470 1.00 83.19 103 LEU A O 1
ATOM 822 N N . LYS A 1 104 ? -66.584 12.144 63.534 1.00 79.38 104 LYS A N 1
ATOM 823 C CA . LYS A 1 104 ? -67.606 11.471 62.731 1.00 79.38 104 LYS A CA 1
ATOM 824 C C . LYS A 1 104 ? -67.086 10.091 62.329 1.00 79.38 104 LYS A C 1
ATOM 826 O O . LYS A 1 104 ? -65.970 10.021 61.804 1.00 79.38 104 LYS A O 1
ATOM 831 N N . PRO A 1 105 ? -67.852 9.005 62.526 1.00 70.88 105 PRO A N 1
ATOM 832 C CA . PRO A 1 105 ? -67.439 7.693 62.050 1.00 70.88 105 PRO A CA 1
ATOM 833 C C . PRO A 1 105 ? -67.272 7.719 60.520 1.00 70.88 105 PRO A C 1
ATOM 835 O O . PRO A 1 105 ? -68.014 8.432 59.829 1.00 70.88 105 PRO A O 1
ATOM 838 N N . PRO A 1 106 ? -66.295 6.976 59.966 1.00 70.94 106 PRO A N 1
ATOM 839 C CA . PRO A 1 106 ? -66.072 6.940 58.527 1.00 70.94 106 PRO A CA 1
ATOM 840 C C . PRO A 1 106 ? -67.369 6.543 57.810 1.00 70.94 106 PRO A C 1
ATOM 842 O O . PRO A 1 106 ? -68.005 5.548 58.156 1.00 70.94 106 PRO A O 1
ATOM 845 N N . SER A 1 107 ? -67.794 7.353 56.831 1.00 66.12 107 SER A N 1
ATOM 846 C CA . SER A 1 107 ? -69.010 7.063 56.062 1.00 66.12 107 SER A CA 1
ATOM 847 C C . SER A 1 107 ? -68.860 5.728 55.320 1.00 66.12 107 SER A C 1
ATOM 849 O O . SER A 1 107 ? -67.788 5.490 54.763 1.00 66.12 107 SER A O 1
ATOM 851 N N . PRO A 1 108 ? -69.912 4.888 55.223 1.00 61.84 108 PRO A N 1
ATOM 852 C CA . PRO A 1 108 ? -69.832 3.549 54.618 1.00 61.84 108 PRO A CA 1
ATOM 853 C C . PRO A 1 108 ? -69.431 3.507 53.132 1.00 61.84 108 PRO A C 1
ATOM 855 O O . PRO A 1 108 ? -69.339 2.431 52.551 1.00 61.84 108 PRO A O 1
ATOM 858 N N . ILE A 1 109 ? -69.231 4.662 52.491 1.00 59.09 109 ILE A N 1
ATOM 859 C CA . ILE A 1 109 ? -68.962 4.794 51.060 1.00 59.09 109 ILE A CA 1
ATOM 860 C C . ILE A 1 109 ? -67.811 5.783 50.866 1.00 59.09 109 ILE A C 1
ATOM 862 O O . ILE A 1 109 ? -68.007 6.928 50.477 1.00 59.09 109 ILE A O 1
ATOM 866 N N . SER A 1 110 ? -66.599 5.361 51.206 1.00 56.22 110 SER A N 1
ATOM 867 C CA . SER A 1 110 ? -65.369 6.039 50.796 1.00 56.22 110 SER A CA 1
ATOM 868 C C . SER A 1 110 ? -64.185 5.118 51.078 1.00 56.22 110 SER A C 1
ATOM 870 O O . SER A 1 110 ? -63.335 5.406 51.922 1.00 56.22 110 SER A O 1
ATOM 872 N N . GLU A 1 111 ? -64.098 4.002 50.350 1.00 57.91 111 GLU A N 1
ATOM 873 C CA . GLU A 1 111 ? -62.764 3.497 50.029 1.00 57.91 111 GLU A CA 1
ATOM 874 C C . GLU A 1 111 ? -62.027 4.660 49.361 1.00 57.91 111 GLU A C 1
ATOM 876 O O . GLU A 1 111 ? -62.528 5.225 48.385 1.00 57.91 111 GLU A O 1
ATOM 881 N N . ALA A 1 112 ? -60.895 5.066 49.940 1.00 61.16 112 ALA A N 1
ATOM 882 C CA . ALA A 1 112 ? -60.029 6.107 49.398 1.00 61.16 112 ALA A CA 1
ATOM 883 C C . ALA A 1 112 ? -59.923 5.969 47.867 1.00 61.16 112 ALA A C 1
ATOM 885 O O . ALA A 1 112 ? -59.862 4.825 47.399 1.00 61.16 112 ALA A O 1
ATOM 886 N N . PRO A 1 113 ? -59.899 7.077 47.088 1.00 57.81 113 PRO A N 1
ATOM 887 C CA . PRO A 1 113 ? -59.818 7.014 45.635 1.00 57.81 113 PRO A CA 1
ATOM 888 C C . PRO A 1 113 ? -58.766 5.989 45.248 1.00 57.81 113 PRO A C 1
ATOM 890 O O . PRO A 1 113 ? -57.595 6.155 45.595 1.00 57.81 113 PRO A O 1
ATOM 893 N N . ARG A 1 114 ? -59.204 4.887 44.626 1.00 62.94 114 ARG A N 1
ATOM 894 C CA . ARG A 1 114 ? -58.315 3.821 44.175 1.00 62.94 114 ARG A CA 1
ATOM 895 C C . ARG A 1 114 ? -57.408 4.468 43.140 1.00 62.94 114 ARG A C 1
ATOM 897 O O . ARG A 1 114 ? -57.765 4.564 41.968 1.00 62.94 114 ARG A O 1
ATOM 904 N N . THR A 1 115 ? -56.263 4.983 43.581 1.00 59.59 115 THR A N 1
ATOM 905 C CA . THR A 1 115 ? -55.163 5.329 42.697 1.00 59.59 115 THR A CA 1
ATOM 906 C C . THR A 1 115 ? -54.961 4.085 41.857 1.00 59.59 115 THR A C 1
ATOM 908 O O . THR A 1 115 ? -54.818 2.996 42.414 1.00 59.59 115 THR A O 1
ATOM 911 N N . LEU A 1 116 ? -55.101 4.219 40.533 1.00 57.88 116 LEU A N 1
ATOM 912 C CA . LEU A 1 116 ? -54.896 3.126 39.589 1.00 57.88 116 LEU A CA 1
ATOM 913 C C . LEU A 1 116 ? -53.595 2.456 39.999 1.00 57.88 116 LEU A C 1
ATOM 915 O O . LEU A 1 116 ? -52.531 3.067 39.876 1.00 57.88 116 LEU A O 1
ATOM 919 N N . ALA A 1 117 ? -53.707 1.281 40.622 1.00 55.66 117 ALA A N 1
ATOM 920 C CA . ALA A 1 117 ? -52.580 0.648 41.265 1.00 55.66 117 ALA A CA 1
ATOM 921 C C . ALA A 1 117 ? -51.562 0.425 40.157 1.00 55.66 117 ALA A C 1
ATOM 923 O O . ALA A 1 117 ? -51.775 -0.405 39.271 1.00 55.66 117 ALA A O 1
ATOM 924 N N . SER A 1 118 ? -50.486 1.216 40.166 1.00 63.28 118 SER A N 1
ATOM 925 C CA . SER A 1 118 ? -49.342 0.932 39.316 1.00 63.28 118 SER A CA 1
ATOM 926 C C . SER A 1 118 ? -49.006 -0.533 39.579 1.00 63.28 118 SER A C 1
ATOM 928 O O . SER A 1 118 ? -48.961 -0.900 40.761 1.00 63.28 118 SER A O 1
ATOM 930 N N . PRO A 1 119 ? -48.862 -1.378 38.535 1.00 63.56 119 PRO A N 1
ATOM 931 C CA . PRO A 1 119 ? -48.621 -2.800 38.723 1.00 63.56 119 PRO A CA 1
ATOM 932 C C . PRO A 1 119 ? -47.537 -2.939 39.777 1.00 63.56 119 PRO A C 1
ATOM 934 O O . PRO A 1 119 ? -46.492 -2.301 39.622 1.00 63.56 119 PRO A O 1
ATOM 937 N N . LYS A 1 120 ? -47.823 -3.654 40.878 1.00 63.31 120 LYS A N 1
ATOM 938 C CA . LYS A 1 120 ? -46.865 -3.824 41.977 1.00 63.31 120 LYS A CA 1
ATOM 939 C C . LYS A 1 120 ? -45.556 -4.251 41.326 1.00 63.31 120 LYS A C 1
ATOM 941 O O . LYS A 1 120 ? -45.487 -5.349 40.770 1.00 63.31 120 LYS A O 1
ATOM 946 N N . LYS A 1 121 ? -44.571 -3.348 41.282 1.00 66.44 121 LYS A N 1
ATOM 947 C CA . LYS A 1 121 ? -43.265 -3.674 40.719 1.00 66.44 121 LYS A CA 1
ATOM 948 C C . LYS A 1 121 ? -42.782 -4.829 41.578 1.00 66.44 121 LYS A C 1
ATOM 950 O O . LYS A 1 121 ? -42.687 -4.670 42.789 1.00 66.44 121 LYS A O 1
ATOM 955 N N . LYS A 1 122 ? -42.597 -6.002 40.970 1.00 72.38 122 LYS A N 1
ATOM 956 C CA . LYS A 1 122 ? -41.924 -7.106 41.649 1.00 72.38 122 LYS A CA 1
ATOM 957 C C . LYS A 1 122 ? -40.596 -6.548 42.145 1.00 72.38 122 LYS A C 1
ATOM 959 O O . LYS A 1 122 ? -39.906 -5.884 41.366 1.00 72.38 122 LYS A O 1
ATOM 964 N N . ASP A 1 123 ? -40.299 -6.760 43.419 1.00 75.88 123 ASP A N 1
ATOM 965 C CA . ASP A 1 123 ? -39.025 -6.348 43.988 1.00 75.88 123 ASP A CA 1
ATOM 966 C C . ASP A 1 123 ? -37.921 -7.018 43.168 1.00 75.88 123 ASP A C 1
ATOM 968 O O . ASP A 1 123 ? -37.874 -8.243 43.049 1.00 75.88 123 ASP A O 1
ATOM 972 N N . LEU A 1 124 ? -37.112 -6.195 42.497 1.00 79.12 124 LEU A N 1
ATOM 973 C CA . LEU A 1 124 ? -36.008 -6.664 41.665 1.00 79.12 124 LEU A CA 1
ATOM 974 C C . LEU A 1 124 ? -35.028 -7.410 42.570 1.00 79.12 124 LEU A C 1
ATOM 976 O O . LEU A 1 124 ? -34.600 -6.859 43.588 1.00 79.12 124 LEU A O 1
ATOM 980 N N . SER A 1 125 ? -34.665 -8.639 42.206 1.00 89.88 125 SER A N 1
ATOM 981 C CA . SER A 1 125 ? -33.682 -9.391 42.989 1.00 89.88 125 SER A CA 1
ATOM 982 C C . SER A 1 125 ? -32.291 -8.758 42.861 1.00 89.88 125 SER A C 1
ATOM 984 O O . SER A 1 125 ? -31.993 -8.047 41.895 1.00 89.88 125 SER A O 1
ATOM 986 N N . LEU A 1 126 ? -31.412 -9.025 43.831 1.00 93.56 126 LEU A N 1
ATOM 987 C CA . LEU A 1 126 ? -30.027 -8.548 43.793 1.00 93.56 126 LEU A CA 1
ATOM 988 C C . LEU A 1 126 ? -29.311 -8.990 42.500 1.00 93.56 126 LEU A C 1
ATOM 990 O O . LEU A 1 126 ? -28.632 -8.174 41.874 1.00 93.56 126 LEU A O 1
ATOM 994 N N . GLU A 1 127 ? -29.543 -10.232 42.058 1.00 93.12 127 GLU A N 1
ATOM 995 C CA . GLU A 1 127 ? -29.051 -10.774 40.783 1.00 93.12 127 GLU A CA 1
ATOM 996 C C . GLU A 1 127 ? -29.492 -9.931 39.576 1.00 93.12 127 GLU A C 1
ATOM 998 O O . GLU A 1 127 ? -28.691 -9.616 38.695 1.00 93.12 127 GLU A O 1
ATOM 1003 N N . GLU A 1 128 ? -30.771 -9.550 39.504 1.00 94.06 128 GLU A N 1
ATOM 1004 C CA . GLU A 1 128 ? -31.307 -8.789 38.369 1.00 94.06 128 GLU A CA 1
ATOM 1005 C C . GLU A 1 128 ? -30.731 -7.370 38.307 1.00 94.06 128 GLU A C 1
ATOM 1007 O O . GLU A 1 128 ? -30.509 -6.832 37.215 1.00 94.06 128 GLU A O 1
ATOM 1012 N N . ILE A 1 129 ? -30.467 -6.765 39.469 1.00 94.62 129 ILE A N 1
ATOM 1013 C CA . ILE A 1 129 ? -29.804 -5.461 39.573 1.00 94.62 129 ILE A CA 1
ATOM 1014 C C . ILE A 1 129 ? -28.351 -5.580 39.104 1.00 94.62 129 ILE A C 1
ATOM 1016 O O . ILE A 1 129 ? -27.928 -4.802 38.244 1.00 94.62 129 ILE A O 1
ATOM 1020 N N . GLN A 1 130 ? -27.608 -6.575 39.598 1.00 96.75 130 GLN A N 1
ATOM 1021 C CA . GLN A 1 130 ? -26.221 -6.818 39.186 1.00 96.75 130 GLN A CA 1
ATOM 1022 C C . GLN A 1 130 ? -26.114 -7.073 37.683 1.00 96.75 130 GLN A C 1
ATOM 1024 O O . GLN A 1 130 ? -25.327 -6.415 37.005 1.00 96.75 130 GLN A O 1
ATOM 1029 N N . LYS A 1 131 ? -26.983 -7.922 37.129 1.00 97.06 131 LYS A N 1
ATOM 1030 C CA . LYS A 1 131 ? -27.013 -8.217 35.691 1.00 97.06 131 LYS A CA 1
ATOM 1031 C C . LYS A 1 131 ? -27.247 -6.967 34.838 1.00 97.06 131 LYS A C 1
ATOM 1033 O O . LYS A 1 131 ? -26.661 -6.825 33.765 1.00 97.06 131 LYS A O 1
ATOM 1038 N N . LYS A 1 132 ? -28.094 -6.033 35.288 1.00 96.75 132 LYS A N 1
ATOM 1039 C CA . LYS A 1 132 ? -28.320 -4.760 34.578 1.00 96.75 132 LYS A CA 1
ATOM 1040 C C . LYS A 1 132 ? -27.099 -3.840 34.633 1.00 96.75 132 LYS A C 1
ATOM 1042 O O . LYS A 1 132 ? -26.801 -3.196 33.624 1.00 96.75 132 LYS A O 1
ATOM 1047 N N . LEU A 1 133 ? -26.407 -3.786 35.773 1.00 98.00 133 LEU A N 1
ATOM 1048 C CA . LEU A 1 133 ? -25.165 -3.022 35.926 1.00 98.00 133 LEU A CA 1
ATOM 1049 C C . LEU A 1 133 ? -24.053 -3.594 35.041 1.00 98.00 133 LEU A C 1
ATOM 1051 O O . LEU A 1 133 ? -23.427 -2.845 34.291 1.00 98.00 133 LEU A O 1
ATOM 1055 N N . GLU A 1 134 ? -23.883 -4.915 35.044 1.00 97.50 134 GLU A N 1
ATOM 1056 C CA . GLU A 1 134 ? -22.903 -5.607 34.207 1.00 97.50 134 GLU A CA 1
ATOM 1057 C C . GLU A 1 134 ? -23.202 -5.414 32.715 1.00 97.50 134 GLU A C 1
ATOM 1059 O O . GLU A 1 134 ? -22.306 -5.088 31.940 1.00 97.50 134 GLU A O 1
ATOM 1064 N N . ALA A 1 135 ? -24.468 -5.494 32.295 1.00 98.25 135 ALA A N 1
ATOM 1065 C CA . ALA A 1 135 ? -24.845 -5.220 30.909 1.00 98.25 135 ALA A CA 1
ATOM 1066 C C . ALA A 1 135 ? -24.545 -3.767 30.488 1.00 98.25 135 ALA A C 1
ATOM 1068 O O . ALA A 1 135 ? -24.181 -3.514 29.336 1.00 98.25 135 ALA A O 1
ATOM 1069 N N . ALA A 1 136 ? -24.700 -2.796 31.394 1.00 98.38 136 ALA A N 1
ATOM 1070 C CA . ALA A 1 136 ? -24.333 -1.406 31.130 1.00 98.38 136 ALA A CA 1
ATOM 1071 C C . ALA A 1 136 ? -22.809 -1.224 31.036 1.00 98.38 136 ALA A C 1
ATOM 1073 O O . ALA A 1 136 ? -22.327 -0.521 30.145 1.00 98.38 136 ALA A O 1
ATOM 1074 N N . GLU A 1 137 ? -22.049 -1.893 31.901 1.00 98.00 137 GLU A N 1
ATOM 1075 C CA . GLU A 1 137 ? -20.589 -1.931 31.825 1.00 98.00 137 GLU A CA 1
ATOM 1076 C C . GLU A 1 137 ? -20.088 -2.615 30.548 1.00 98.00 137 GLU A C 1
ATOM 1078 O O . GLU A 1 137 ? -19.186 -2.088 29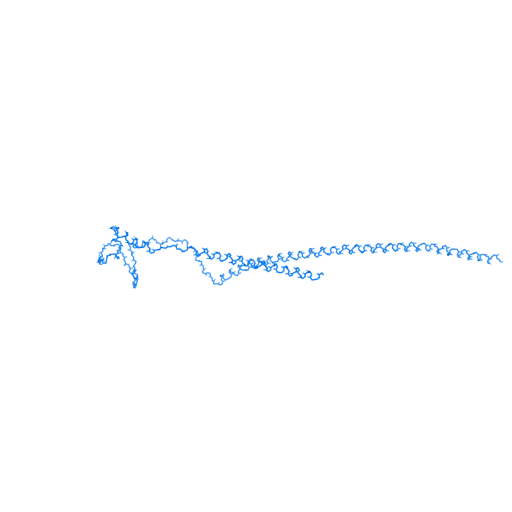.899 1.00 98.00 137 GLU A O 1
ATOM 1083 N N . GLY A 1 138 ? -20.707 -3.720 30.135 1.00 98.44 138 GLY A N 1
ATOM 1084 C CA . GLY A 1 138 ? -20.399 -4.404 28.882 1.00 98.44 138 GLY A CA 1
ATOM 1085 C C . GLY A 1 138 ? -20.582 -3.493 27.669 1.00 98.44 138 GLY A C 1
ATOM 1086 O O . GLY A 1 138 ? -19.699 -3.424 26.816 1.00 98.44 138 GLY A O 1
ATOM 1087 N N . ARG A 1 139 ? -21.670 -2.708 27.622 1.00 98.56 139 ARG A N 1
ATOM 1088 C CA . ARG A 1 139 ? -21.880 -1.705 26.560 1.00 98.56 139 ARG A CA 1
ATOM 1089 C C . ARG A 1 139 ? -20.801 -0.622 26.562 1.00 98.56 139 ARG A C 1
ATOM 1091 O O . ARG A 1 139 ? -20.279 -0.297 25.499 1.00 98.56 139 ARG A O 1
ATOM 1098 N N . ARG A 1 140 ? -20.429 -0.106 27.739 1.00 98.62 140 ARG A N 1
ATOM 1099 C CA . ARG A 1 140 ? -19.346 0.882 27.878 1.00 98.62 140 ARG A CA 1
ATOM 1100 C C . ARG A 1 140 ? -18.015 0.324 27.363 1.00 98.62 140 ARG A C 1
ATOM 1102 O O . ARG A 1 140 ? -17.383 0.957 26.524 1.00 98.62 140 ARG A O 1
ATOM 1109 N N . LYS A 1 141 ? -17.630 -0.876 27.811 1.00 98.56 141 LYS A N 1
ATOM 1110 C CA . LYS A 1 141 ? -16.392 -1.551 27.382 1.00 98.56 141 LYS A CA 1
ATOM 1111 C C . LYS A 1 141 ? -16.393 -1.862 25.888 1.00 98.56 141 LYS A C 1
ATOM 1113 O O . LYS A 1 141 ? -15.375 -1.690 25.232 1.00 98.56 141 LYS A O 1
ATOM 1118 N N . SER A 1 142 ? -17.527 -2.289 25.335 1.00 98.44 142 SER A N 1
ATOM 1119 C CA . SER A 1 142 ? -17.656 -2.556 23.900 1.00 98.44 142 SER A CA 1
ATOM 1120 C C . SER A 1 142 ? -17.464 -1.288 23.066 1.00 98.44 142 SER A C 1
ATOM 1122 O O . SER A 1 142 ? -16.739 -1.326 22.073 1.00 98.44 142 SER A O 1
ATOM 1124 N N . GLN A 1 143 ? -18.049 -0.165 23.489 1.00 98.50 143 GLN A N 1
ATOM 1125 C CA . GLN A 1 143 ? -17.870 1.117 22.810 1.00 98.50 143 GLN A CA 1
ATOM 1126 C C . GLN A 1 143 ? -16.414 1.595 22.888 1.00 98.50 143 GLN A C 1
ATOM 1128 O O . GLN A 1 143 ? -15.848 2.016 21.881 1.00 98.50 143 GLN A O 1
ATOM 1133 N N . GLU A 1 144 ? -15.785 1.479 24.057 1.00 98.19 144 GLU A N 1
ATOM 1134 C CA . GLU A 1 144 ? -14.369 1.803 24.242 1.00 98.19 144 GLU A CA 1
ATOM 1135 C C . GLU A 1 144 ? -13.468 0.931 23.356 1.00 98.19 144 GLU A C 1
ATOM 1137 O O . GLU A 1 144 ? -12.627 1.454 22.627 1.00 98.19 144 GLU A O 1
ATOM 1142 N N . ALA A 1 145 ? -13.697 -0.384 23.331 1.00 98.50 145 ALA A N 1
ATOM 1143 C CA . ALA A 1 145 ? -12.951 -1.311 22.486 1.00 98.50 145 ALA A CA 1
ATOM 1144 C C . ALA A 1 145 ? -13.102 -0.984 20.992 1.00 98.50 145 ALA A C 1
ATOM 1146 O O . ALA A 1 145 ? -12.123 -1.048 20.248 1.00 98.50 145 ALA A O 1
ATOM 1147 N N . GLN A 1 146 ? -14.299 -0.589 20.546 1.00 98.44 146 GLN A N 1
ATOM 1148 C CA . GLN A 1 146 ? -14.523 -0.169 19.163 1.00 98.44 146 GLN A CA 1
ATOM 1149 C C . GLN A 1 146 ? -13.731 1.099 18.818 1.00 98.44 146 GLN A C 1
ATOM 1151 O O . GLN A 1 146 ? -13.111 1.163 17.756 1.00 98.44 146 GLN A O 1
ATOM 1156 N N . VAL A 1 147 ? -13.714 2.090 19.712 1.00 98.56 147 VAL A N 1
ATOM 1157 C CA . VAL A 1 147 ? -12.929 3.319 19.519 1.00 98.56 147 VAL A 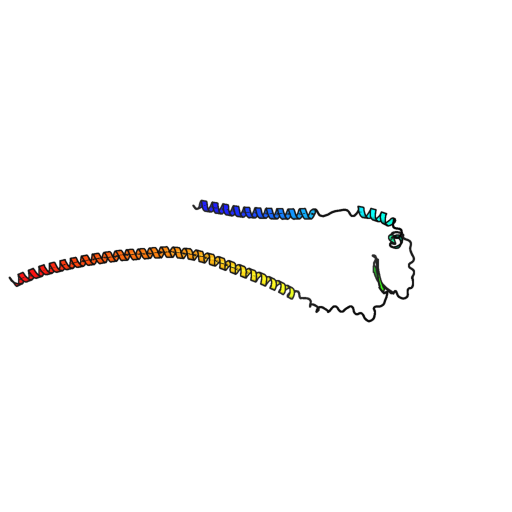CA 1
ATOM 1158 C C . VAL A 1 147 ? -11.432 3.006 19.489 1.00 98.56 147 VAL A C 1
ATOM 1160 O O . VAL A 1 147 ? -10.727 3.478 18.598 1.00 98.56 147 VAL A O 1
ATOM 1163 N N . LEU A 1 148 ? -10.942 2.171 20.409 1.00 98.50 148 LEU A N 1
ATOM 1164 C CA . LEU A 1 148 ? -9.540 1.748 20.438 1.00 98.50 148 LEU A CA 1
ATOM 1165 C C . LEU A 1 148 ? -9.143 0.993 19.167 1.00 98.50 148 LEU A C 1
ATOM 1167 O O . LEU A 1 148 ? -8.076 1.259 18.617 1.00 98.50 148 LEU A O 1
ATOM 1171 N N . LYS A 1 149 ? -10.014 0.114 18.659 1.00 98.56 149 LYS A N 1
ATOM 1172 C CA . LYS A 1 149 ? -9.802 -0.587 17.388 1.00 98.56 149 LYS A CA 1
ATOM 1173 C C . LYS A 1 149 ? -9.656 0.397 16.224 1.00 98.56 149 LYS A C 1
ATOM 1175 O O . LYS A 1 149 ? -8.672 0.322 15.498 1.00 98.56 149 LYS A O 1
ATOM 1180 N N . GLN A 1 150 ? -10.564 1.364 16.091 1.00 98.56 150 GLN A N 1
ATOM 1181 C CA . GLN A 1 150 ? -10.482 2.381 15.032 1.00 98.56 150 GLN A CA 1
ATOM 1182 C C . GLN A 1 150 ? -9.222 3.251 15.144 1.00 98.56 150 GLN A C 1
ATOM 1184 O O . GLN A 1 150 ? -8.646 3.658 14.136 1.00 98.56 150 GLN A O 1
ATOM 1189 N N . LEU A 1 151 ? -8.782 3.560 16.367 1.00 98.50 151 LEU A N 1
ATOM 1190 C CA . LEU A 1 151 ? -7.530 4.283 16.585 1.00 98.50 151 LEU A CA 1
ATOM 1191 C C . LEU A 1 151 ? -6.314 3.437 16.193 1.00 98.50 151 LEU A C 1
ATOM 1193 O O . LEU A 1 151 ? -5.391 3.971 15.581 1.00 98.50 151 LEU A O 1
ATOM 1197 N N . ALA A 1 152 ? -6.315 2.140 16.509 1.00 98.44 152 ALA A N 1
ATOM 1198 C CA . ALA A 1 152 ? -5.254 1.220 16.113 1.00 98.44 152 ALA A CA 1
ATOM 1199 C C . ALA A 1 152 ? -5.167 1.079 14.585 1.00 98.44 152 ALA A C 1
ATOM 1201 O O . ALA A 1 152 ? -4.077 1.229 14.037 1.00 98.44 152 ALA A O 1
ATOM 1202 N N . GLU A 1 153 ? -6.305 0.910 13.907 1.00 98.50 153 GLU A N 1
ATOM 1203 C CA . GLU A 1 153 ? -6.396 0.86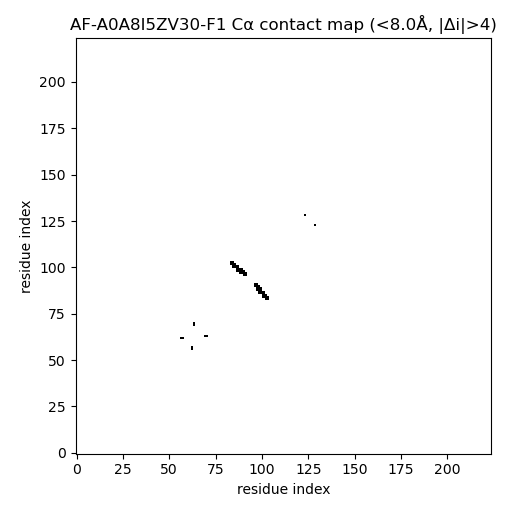8 12.438 1.00 98.50 153 GLU A CA 1
ATOM 1204 C C . GLU A 1 153 ? -5.848 2.158 11.804 1.00 98.50 153 GLU A C 1
ATOM 1206 O O . GLU A 1 153 ? -5.059 2.108 10.864 1.00 98.50 153 GLU A O 1
ATOM 1211 N N . LYS A 1 154 ? -6.177 3.335 12.357 1.00 98.56 154 LYS A N 1
ATOM 1212 C CA . LYS A 1 154 ? -5.611 4.611 11.878 1.00 98.56 154 LYS A CA 1
ATOM 1213 C C . LYS A 1 154 ? -4.094 4.688 12.053 1.00 98.56 154 LYS A C 1
ATOM 1215 O O . LYS A 1 154 ? -3.405 5.149 11.150 1.00 98.56 154 LYS A O 1
ATOM 1220 N N . ARG A 1 155 ? -3.565 4.237 13.197 1.00 98.56 155 ARG A N 1
ATOM 1221 C CA . ARG A 1 155 ? -2.112 4.196 13.449 1.00 98.56 155 ARG A CA 1
ATOM 1222 C C . ARG A 1 155 ? -1.397 3.228 12.512 1.00 98.56 155 ARG A C 1
ATOM 1224 O O . ARG A 1 155 ? -0.257 3.481 12.139 1.00 98.56 155 ARG A O 1
ATOM 1231 N N . GLU A 1 156 ? -2.029 2.109 12.182 1.00 98.25 156 GLU A N 1
ATOM 1232 C CA . GLU A 1 156 ? -1.501 1.152 11.214 1.00 98.25 156 GLU A CA 1
ATOM 1233 C C . GLU A 1 156 ? -1.461 1.753 9.814 1.00 98.25 156 GLU A C 1
ATOM 1235 O O . GLU A 1 156 ? -0.394 1.780 9.207 1.00 98.25 156 GLU A O 1
ATOM 1240 N N . HIS A 1 157 ? -2.554 2.372 9.374 1.00 98.69 157 HIS A N 1
ATOM 1241 C CA . HIS A 1 157 ? -2.604 3.042 8.082 1.00 98.69 157 HIS A CA 1
ATOM 1242 C C . HIS A 1 157 ? -1.562 4.167 7.949 1.00 98.69 157 HIS A C 1
ATOM 1244 O O . HIS A 1 157 ? -0.894 4.286 6.925 1.00 98.69 157 HIS A O 1
ATOM 1250 N N . GLU A 1 158 ? -1.357 4.972 8.998 1.00 98.06 158 GLU A N 1
ATOM 1251 C CA . GLU A 1 158 ? -0.292 5.986 9.027 1.00 98.06 158 GLU A CA 1
ATOM 1252 C C . GLU A 1 158 ? 1.102 5.363 8.802 1.00 98.06 158 GLU A C 1
ATOM 1254 O O . GLU A 1 158 ? 1.917 5.926 8.067 1.00 98.06 158 GLU A O 1
ATOM 1259 N N . ARG A 1 159 ? 1.380 4.187 9.390 1.00 98.50 159 ARG A N 1
ATOM 1260 C CA . ARG A 1 159 ? 2.642 3.461 9.163 1.00 98.50 159 ARG A CA 1
ATOM 1261 C C . ARG A 1 159 ? 2.745 2.932 7.736 1.00 98.50 159 ARG A C 1
ATOM 1263 O O . ARG A 1 159 ? 3.796 3.099 7.124 1.00 98.50 159 ARG A O 1
ATOM 1270 N N . GLU A 1 160 ? 1.679 2.337 7.207 1.00 98.38 160 GLU A N 1
ATOM 1271 C CA . GLU A 1 160 ? 1.640 1.811 5.836 1.00 98.38 160 GLU A CA 1
ATOM 1272 C C . GLU A 1 160 ? 1.897 2.905 4.799 1.00 98.38 160 GLU A C 1
ATOM 1274 O O . GLU A 1 160 ? 2.678 2.707 3.871 1.00 98.38 160 GLU A O 1
ATOM 1279 N N . VAL A 1 161 ? 1.290 4.083 4.968 1.00 98.62 161 VAL A N 1
ATOM 1280 C CA . VAL A 1 161 ? 1.488 5.222 4.060 1.00 98.62 161 VAL A CA 1
ATOM 1281 C C . VAL A 1 161 ? 2.947 5.676 4.059 1.00 98.62 161 VAL A C 1
ATOM 1283 O O . VAL A 1 161 ? 3.525 5.888 2.992 1.00 98.62 161 VAL A O 1
ATOM 1286 N N . LEU A 1 162 ? 3.563 5.798 5.239 1.00 97.75 162 LEU A N 1
ATOM 1287 C CA . LEU A 1 162 ? 4.972 6.181 5.353 1.00 97.75 162 LEU A CA 1
ATOM 1288 C C . LEU A 1 162 ? 5.899 5.124 4.746 1.00 97.75 162 LEU A C 1
ATOM 1290 O O . LEU A 1 162 ? 6.826 5.468 4.014 1.00 97.75 162 LEU A O 1
ATOM 1294 N N . GLN A 1 163 ? 5.636 3.848 5.021 1.00 98.19 163 GLN A N 1
ATOM 1295 C CA . GLN A 1 163 ? 6.398 2.743 4.455 1.00 98.19 163 GLN A CA 1
ATOM 1296 C C . GLN A 1 163 ? 6.296 2.727 2.927 1.00 98.19 163 GLN A C 1
ATOM 1298 O O . GLN A 1 163 ? 7.319 2.667 2.250 1.00 98.19 163 GLN A O 1
ATOM 1303 N N . LYS A 1 164 ? 5.087 2.872 2.381 1.00 98.31 164 LYS A N 1
ATOM 1304 C CA . LYS A 1 164 ? 4.854 2.904 0.936 1.00 98.31 164 LYS A CA 1
ATOM 1305 C C . LYS A 1 164 ? 5.583 4.065 0.260 1.00 98.31 164 LYS A C 1
ATOM 1307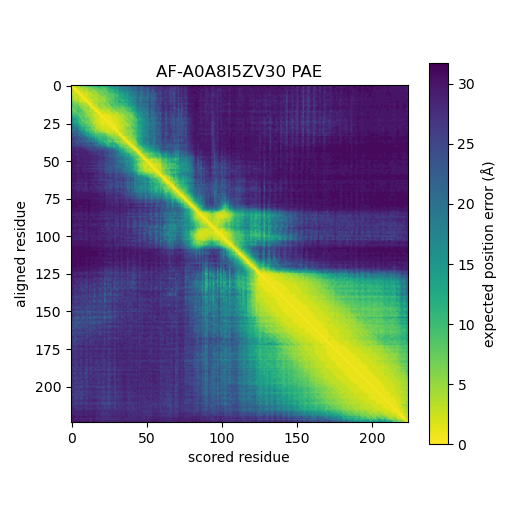 O O . LYS A 1 164 ? 6.200 3.869 -0.782 1.00 98.31 164 LYS A O 1
ATOM 1312 N N . ALA A 1 165 ? 5.576 5.253 0.865 1.00 97.69 165 ALA A N 1
ATOM 1313 C CA . ALA A 1 165 ? 6.309 6.400 0.330 1.00 97.69 165 ALA A CA 1
ATOM 1314 C C . ALA A 1 165 ? 7.829 6.144 0.264 1.00 97.69 165 ALA A C 1
ATOM 1316 O O . ALA A 1 165 ? 8.489 6.536 -0.700 1.00 97.69 165 ALA A O 1
ATOM 1317 N N . LEU A 1 166 ? 8.391 5.463 1.270 1.00 97.00 166 LEU A N 1
ATOM 1318 C CA . LEU A 1 166 ? 9.801 5.064 1.270 1.00 97.00 166 LEU A CA 1
ATOM 1319 C C . LEU A 1 166 ? 10.090 3.987 0.216 1.00 97.00 166 LEU A C 1
ATOM 1321 O O . LEU A 1 166 ? 11.082 4.085 -0.505 1.00 97.00 166 LEU A O 1
ATOM 1325 N N . GLU A 1 167 ? 9.226 2.979 0.106 1.00 97.75 167 GLU A N 1
ATOM 1326 C CA . GLU A 1 167 ? 9.352 1.904 -0.882 1.00 97.75 167 GLU A CA 1
ATOM 1327 C C . GLU A 1 167 ? 9.292 2.434 -2.318 1.00 97.75 167 GLU A C 1
ATOM 1329 O O . GLU A 1 167 ? 10.134 2.065 -3.136 1.00 97.75 167 GLU A O 1
ATOM 1334 N N . GLU A 1 168 ? 8.365 3.343 -2.624 1.00 97.81 168 GLU A N 1
ATOM 1335 C CA . GLU A 1 168 ? 8.252 3.957 -3.951 1.00 97.81 168 GLU A CA 1
ATOM 1336 C C . GLU A 1 168 ? 9.496 4.784 -4.309 1.00 97.81 168 GLU A C 1
ATOM 1338 O O . GLU A 1 168 ? 9.994 4.690 -5.434 1.00 97.81 168 GLU A O 1
ATOM 1343 N N . ASN A 1 169 ? 10.051 5.533 -3.351 1.00 96.56 169 ASN A N 1
ATOM 1344 C CA . ASN A 1 169 ? 11.293 6.286 -3.549 1.00 96.56 169 ASN A CA 1
ATOM 1345 C C . ASN A 1 169 ? 12.487 5.352 -3.834 1.00 96.56 169 ASN A C 1
ATOM 1347 O O . ASN A 1 169 ? 13.245 5.547 -4.791 1.00 96.56 169 ASN A O 1
ATOM 1351 N N . ASN A 1 170 ? 12.610 4.275 -3.054 1.00 97.44 170 ASN A N 1
ATOM 1352 C CA . ASN A 1 170 ? 13.640 3.261 -3.274 1.00 97.44 170 ASN A CA 1
ATOM 1353 C C . ASN A 1 170 ? 13.472 2.575 -4.639 1.00 97.44 170 ASN A C 1
ATOM 1355 O O . ASN A 1 170 ? 14.452 2.370 -5.357 1.00 97.44 170 ASN A O 1
ATOM 1359 N N . ASN A 1 171 ? 12.234 2.266 -5.031 1.00 98.19 171 ASN A N 1
ATOM 1360 C CA . ASN A 1 171 ? 11.941 1.635 -6.312 1.00 98.19 171 ASN A CA 1
ATOM 1361 C C . ASN A 1 171 ? 12.287 2.549 -7.497 1.00 98.19 171 ASN A C 1
ATOM 1363 O O . ASN A 1 171 ? 12.815 2.075 -8.500 1.00 98.19 171 ASN A O 1
ATOM 1367 N N . PHE A 1 172 ? 12.054 3.861 -7.382 1.00 97.94 172 PHE A N 1
ATOM 1368 C CA . PHE A 1 172 ? 12.444 4.817 -8.421 1.00 97.94 172 PHE A CA 1
ATOM 1369 C C . PHE A 1 172 ? 1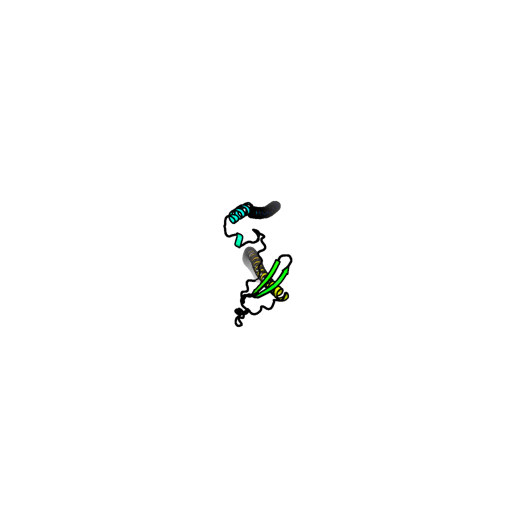3.958 4.808 -8.664 1.00 97.94 172 PHE A C 1
ATOM 1371 O O . PHE A 1 172 ? 14.399 4.703 -9.810 1.00 97.94 172 PHE A O 1
ATOM 1378 N N . SER A 1 173 ? 14.746 4.850 -7.586 1.00 97.06 173 SER A N 1
ATOM 1379 C CA . SER A 1 173 ? 16.211 4.808 -7.670 1.00 97.06 173 SER A CA 1
ATOM 1380 C C . SER A 1 173 ? 16.698 3.501 -8.298 1.00 97.06 173 SER A C 1
ATOM 1382 O O . SER A 1 173 ? 17.503 3.526 -9.227 1.00 97.06 173 SER A O 1
ATOM 1384 N N . LYS A 1 174 ? 16.134 2.366 -7.864 1.00 98.25 174 LYS A N 1
ATOM 1385 C CA . LYS A 1 174 ? 16.476 1.041 -8.391 1.00 98.25 174 LYS A CA 1
ATOM 1386 C C . LYS A 1 174 ? 16.157 0.907 -9.882 1.00 98.25 174 LYS A C 1
ATOM 1388 O O . LYS A 1 174 ? 17.010 0.490 -10.657 1.00 98.25 174 LYS A O 1
ATOM 1393 N N . MET A 1 175 ? 14.959 1.312 -10.308 1.00 98.06 175 MET A N 1
ATOM 1394 C CA . MET A 1 175 ? 14.575 1.263 -11.724 1.00 98.06 175 MET A CA 1
ATOM 1395 C C . MET A 1 175 ? 15.451 2.176 -12.591 1.00 98.06 175 MET A C 1
ATOM 1397 O O . MET A 1 175 ? 15.769 1.830 -13.730 1.00 98.06 175 MET A O 1
ATOM 1401 N N . ALA A 1 176 ? 15.835 3.350 -12.080 1.00 98.06 176 ALA A N 1
ATOM 1402 C CA . ALA A 1 176 ? 16.730 4.257 -12.792 1.00 98.06 176 ALA A CA 1
ATOM 1403 C C . ALA A 1 176 ? 18.131 3.648 -12.967 1.00 98.06 176 ALA A C 1
ATOM 1405 O O . ALA A 1 176 ? 18.694 3.719 -14.062 1.00 98.06 176 ALA A O 1
ATOM 1406 N N . GLU A 1 177 ? 18.658 3.012 -11.920 1.00 98.00 177 GLU A N 1
ATOM 1407 C CA . GLU A 1 177 ? 19.943 2.312 -11.943 1.00 98.00 177 GLU A CA 1
ATOM 1408 C C . GLU A 1 177 ? 19.929 1.128 -12.919 1.00 98.00 177 GLU A C 1
ATOM 1410 O O . GLU A 1 177 ? 20.765 1.065 -13.821 1.00 98.00 177 GLU A O 1
ATOM 1415 N N . GLU A 1 178 ? 18.934 0.242 -12.824 1.00 98.38 178 GLU A N 1
ATOM 1416 C CA . GLU A 1 178 ? 18.781 -0.904 -13.731 1.00 98.38 178 GLU A CA 1
ATOM 1417 C C . GLU A 1 178 ? 18.683 -0.454 -15.193 1.00 98.38 178 GLU A C 1
ATOM 1419 O O . GLU A 1 178 ? 19.344 -1.005 -16.078 1.00 98.38 178 GLU A O 1
ATOM 1424 N N . LYS A 1 179 ? 17.908 0.603 -15.464 1.00 98.62 179 LYS A N 1
ATOM 1425 C CA . LYS A 1 179 ? 17.774 1.159 -16.814 1.00 98.62 179 LYS A CA 1
ATOM 1426 C C . LYS A 1 179 ? 19.093 1.722 -17.340 1.00 98.62 179 LYS A C 1
ATOM 1428 O O . LYS A 1 179 ? 19.374 1.577 -18.533 1.00 98.62 179 LYS A O 1
ATOM 1433 N N . LEU A 1 180 ? 19.886 2.370 -16.486 1.00 98.62 180 LEU A N 1
ATOM 1434 C CA . LEU A 1 180 ? 21.204 2.873 -16.859 1.00 98.62 180 LEU A CA 1
ATOM 1435 C C . LEU A 1 180 ? 22.152 1.718 -17.191 1.00 98.62 180 LEU A C 1
ATOM 1437 O O . LEU A 1 180 ? 22.779 1.749 -18.248 1.00 98.62 180 LEU A O 1
ATOM 1441 N N . ILE A 1 181 ? 22.207 0.691 -16.340 1.00 98.50 181 ILE A N 1
ATOM 1442 C CA . ILE A 1 181 ? 23.045 -0.499 -16.547 1.00 98.50 181 ILE A CA 1
ATOM 1443 C C . ILE A 1 181 ? 22.706 -1.164 -17.882 1.00 98.50 181 ILE A C 1
ATOM 1445 O O . ILE A 1 181 ? 23.593 -1.362 -18.711 1.00 98.50 181 ILE A O 1
ATOM 1449 N N . LEU A 1 182 ? 21.420 -1.414 -18.144 1.00 98.62 182 LEU A N 1
ATOM 1450 C CA . LEU A 1 182 ? 20.967 -2.003 -19.407 1.00 98.62 182 LEU A CA 1
ATOM 1451 C C . LEU A 1 182 ? 21.382 -1.163 -20.620 1.00 98.62 182 LEU A C 1
ATOM 1453 O O . LEU A 1 182 ? 21.776 -1.705 -21.651 1.00 98.62 182 LEU A O 1
ATOM 1457 N N . LYS A 1 183 ? 21.312 0.169 -20.515 1.00 98.62 183 LYS A N 1
ATOM 1458 C CA . LYS A 1 183 ? 21.735 1.060 -21.602 1.00 98.62 183 LYS A CA 1
ATOM 1459 C C . LYS A 1 183 ? 23.242 1.045 -21.814 1.00 98.62 183 LYS A C 1
ATOM 1461 O O . LYS A 1 183 ? 23.671 1.086 -22.965 1.00 98.62 183 LYS A O 1
ATOM 1466 N N . MET A 1 184 ? 24.027 0.983 -20.744 1.00 98.62 184 MET A N 1
ATOM 1467 C CA . MET A 1 184 ? 25.482 0.886 -20.844 1.00 98.62 184 MET A CA 1
ATOM 1468 C C . MET A 1 184 ? 25.911 -0.442 -21.473 1.00 98.62 184 MET A C 1
ATOM 1470 O O . MET A 1 184 ? 26.740 -0.424 -22.383 1.00 98.62 184 MET A O 1
ATOM 1474 N N . GLU A 1 185 ? 25.301 -1.562 -21.073 1.00 98.50 185 GLU A N 1
ATOM 1475 C CA . GLU A 1 185 ? 25.608 -2.871 -21.665 1.00 98.50 185 GLU A CA 1
ATOM 1476 C C . GLU A 1 185 ? 25.206 -2.909 -23.143 1.00 98.50 185 GLU A C 1
ATOM 1478 O O . GLU A 1 185 ? 26.018 -3.263 -23.991 1.00 98.50 185 GLU A O 1
ATOM 1483 N N . GLN A 1 186 ? 24.021 -2.396 -23.489 1.00 98.62 186 GLN A N 1
ATOM 1484 C CA . GLN A 1 186 ? 23.583 -2.312 -24.885 1.00 98.62 186 GLN A CA 1
ATOM 1485 C C . GLN A 1 186 ? 24.548 -1.481 -25.753 1.00 98.62 186 GLN A C 1
ATOM 1487 O O . GLN A 1 186 ? 24.832 -1.838 -26.897 1.00 98.62 186 GLN A O 1
ATO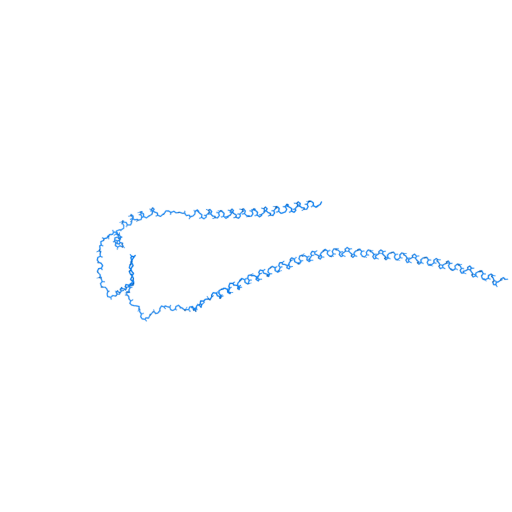M 1492 N N . ILE A 1 187 ? 25.052 -0.348 -25.247 1.00 98.62 187 ILE A N 1
ATOM 1493 C CA . ILE A 1 187 ? 26.032 0.479 -25.974 1.00 98.62 187 ILE A CA 1
ATOM 1494 C C . ILE A 1 187 ? 27.342 -0.287 -26.171 1.00 98.62 187 ILE A C 1
ATOM 1496 O O . ILE A 1 187 ? 27.929 -0.227 -27.256 1.00 98.62 187 ILE A O 1
ATOM 1500 N N . LYS A 1 188 ? 27.795 -0.999 -25.138 1.00 98.69 188 LYS A N 1
ATOM 1501 C CA . LYS A 1 188 ? 29.014 -1.804 -25.178 1.00 98.69 188 LYS A CA 1
ATOM 1502 C C . LYS A 1 188 ? 28.895 -2.943 -26.191 1.00 98.69 188 LYS A C 1
ATOM 1504 O O . LYS A 1 188 ? 29.726 -3.008 -27.095 1.00 98.69 188 LYS A O 1
ATOM 1509 N N . GLU A 1 189 ? 27.834 -3.742 -26.120 1.00 98.62 189 GLU A N 1
ATOM 1510 C CA . GLU A 1 189 ? 27.554 -4.829 -27.068 1.00 98.62 189 GLU A CA 1
ATOM 1511 C C . GLU A 1 189 ? 27.470 -4.310 -28.510 1.00 98.62 189 GLU A C 1
ATOM 1513 O O . GLU A 1 189 ? 28.093 -4.865 -29.413 1.00 98.62 189 GLU A O 1
ATOM 1518 N N . ASN A 1 190 ? 26.782 -3.185 -28.739 1.00 98.56 190 ASN A N 1
ATOM 1519 C CA . ASN A 1 190 ? 26.695 -2.572 -30.068 1.00 98.56 190 ASN A CA 1
ATOM 1520 C C . ASN A 1 190 ? 28.066 -2.137 -30.604 1.00 98.56 190 ASN A C 1
ATOM 1522 O O . ASN A 1 190 ? 28.352 -2.281 -31.797 1.00 98.56 190 ASN A O 1
ATOM 1526 N N . ARG A 1 191 ? 28.921 -1.582 -29.736 1.00 98.56 191 ARG A N 1
ATOM 1527 C CA . ARG A 1 191 ? 30.278 -1.173 -30.109 1.00 98.56 191 ARG A CA 1
ATOM 1528 C C . ARG A 1 191 ? 31.140 -2.387 -30.443 1.00 98.56 191 ARG A C 1
ATOM 1530 O O . ARG A 1 191 ? 31.853 -2.358 -31.444 1.00 98.56 191 ARG A O 1
ATOM 1537 N N . GLU A 1 192 ? 31.074 -3.431 -29.626 1.00 98.56 192 GLU A N 1
ATOM 1538 C CA . GLU A 1 192 ? 31.806 -4.682 -29.837 1.00 98.56 192 GLU A CA 1
ATOM 1539 C C . GLU A 1 192 ? 31.359 -5.380 -31.123 1.00 98.56 192 GLU A C 1
ATOM 1541 O O . GLU A 1 192 ? 32.208 -5.741 -31.935 1.00 98.56 192 GLU A O 1
ATOM 1546 N N . ALA A 1 193 ? 30.052 -5.464 -31.378 1.00 98.62 193 ALA A N 1
ATOM 1547 C CA . ALA A 1 193 ? 29.504 -6.032 -32.607 1.00 98.62 193 ALA A CA 1
ATOM 1548 C C . ALA A 1 193 ? 29.952 -5.259 -33.859 1.00 98.62 193 ALA A C 1
ATOM 1550 O O . ALA A 1 193 ? 30.320 -5.863 -34.867 1.00 98.62 193 ALA A O 1
ATOM 1551 N N . ASN A 1 194 ? 29.975 -3.922 -33.801 1.00 98.62 194 ASN A N 1
ATOM 1552 C CA . ASN A 1 194 ? 30.459 -3.095 -34.909 1.00 98.62 194 ASN A CA 1
ATOM 1553 C C . ASN A 1 194 ? 31.949 -3.350 -35.191 1.00 98.62 194 ASN A C 1
ATOM 1555 O O . ASN A 1 194 ? 32.335 -3.596 -36.335 1.00 98.62 194 ASN A O 1
ATOM 1559 N N . LEU A 1 195 ? 32.778 -3.356 -34.143 1.00 98.56 195 LEU A N 1
ATOM 1560 C CA . LEU A 1 195 ? 34.206 -3.642 -34.273 1.00 98.56 195 LEU A CA 1
ATOM 1561 C C . LEU A 1 195 ? 34.455 -5.057 -34.803 1.00 98.56 195 LEU A C 1
ATOM 1563 O O . LEU A 1 195 ? 35.268 -5.221 -35.711 1.00 98.56 195 LEU A O 1
ATOM 1567 N N . ALA A 1 196 ? 33.732 -6.056 -34.294 1.00 98.62 196 ALA A N 1
ATOM 1568 C CA . ALA A 1 196 ? 33.815 -7.433 -34.767 1.00 98.62 196 ALA A CA 1
ATOM 1569 C C . ALA A 1 196 ? 33.474 -7.533 -36.262 1.00 98.62 196 ALA A C 1
ATOM 1571 O O . ALA A 1 196 ? 34.242 -8.117 -37.023 1.00 98.62 196 ALA A O 1
ATOM 1572 N N . ALA A 1 197 ? 32.401 -6.871 -36.708 1.00 98.62 197 ALA A N 1
ATOM 1573 C CA . ALA A 1 197 ? 32.014 -6.846 -38.117 1.00 98.62 197 ALA A CA 1
ATOM 1574 C C . ALA A 1 197 ? 33.069 -6.173 -39.018 1.00 98.62 197 ALA A C 1
ATOM 1576 O O . ALA A 1 197 ? 33.280 -6.593 -40.158 1.00 98.62 197 ALA A O 1
ATOM 1577 N N . ILE A 1 198 ? 33.750 -5.124 -38.537 1.00 98.44 198 ILE A N 1
ATOM 1578 C CA . ILE A 1 198 ? 34.861 -4.496 -39.272 1.00 98.44 198 ILE A CA 1
ATOM 1579 C C . ILE A 1 198 ? 36.049 -5.458 -39.369 1.00 98.44 198 ILE A C 1
ATOM 1581 O O . ILE A 1 198 ? 36.602 -5.629 -40.458 1.00 98.44 198 ILE A O 1
ATOM 1585 N N . ILE A 1 199 ? 36.431 -6.089 -38.256 1.00 98.44 199 ILE A N 1
ATOM 1586 C CA . ILE A 1 199 ? 37.551 -7.037 -38.201 1.00 98.44 199 ILE A CA 1
ATOM 1587 C C . ILE A 1 199 ? 37.297 -8.220 -39.139 1.00 98.44 199 ILE A C 1
ATOM 1589 O O . ILE A 1 199 ? 38.170 -8.558 -39.936 1.00 98.44 199 ILE A O 1
ATOM 1593 N N . GLU A 1 200 ? 36.096 -8.792 -39.118 1.00 98.38 200 GLU A N 1
ATOM 1594 C CA . GLU A 1 200 ? 35.709 -9.911 -39.980 1.00 98.38 200 GLU A CA 1
ATOM 1595 C C . GLU A 1 200 ? 35.837 -9.555 -41.470 1.00 98.38 200 GLU A C 1
ATOM 1597 O O . GLU A 1 200 ? 36.440 -10.302 -42.244 1.00 98.38 200 GLU A O 1
ATOM 1602 N N . ARG A 1 201 ? 35.367 -8.366 -41.878 1.00 98.25 201 ARG A N 1
ATOM 1603 C CA . ARG A 1 201 ? 35.515 -7.882 -43.265 1.00 98.25 201 ARG A CA 1
ATOM 1604 C C . ARG A 1 201 ? 36.975 -7.708 -43.679 1.00 98.25 201 ARG A C 1
ATOM 1606 O O . ARG A 1 201 ? 37.299 -7.89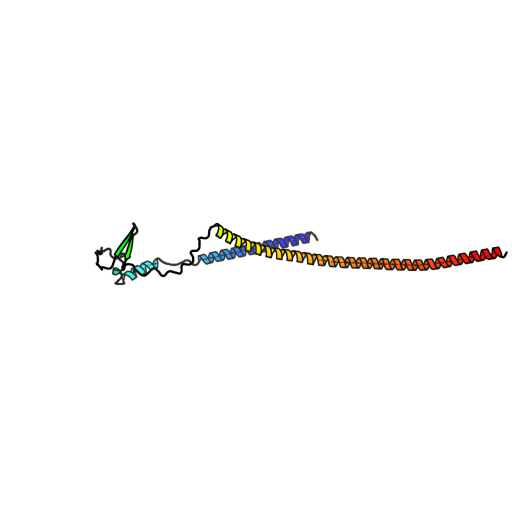6 -44.851 1.00 98.25 201 ARG A O 1
ATOM 1613 N N . LEU A 1 202 ? 37.851 -7.307 -42.758 1.00 98.38 202 LEU A N 1
ATOM 1614 C CA . LEU A 1 202 ? 39.285 -7.182 -43.032 1.00 98.38 202 LEU A CA 1
ATOM 1615 C C . LEU A 1 202 ? 39.952 -8.557 -43.148 1.00 98.38 202 LEU A C 1
ATOM 1617 O O . LEU A 1 202 ? 40.707 -8.780 -44.094 1.00 98.38 202 LEU A O 1
ATOM 1621 N N . GLN A 1 203 ? 39.618 -9.491 -42.257 1.00 98.06 203 GLN A N 1
ATOM 1622 C CA . GLN A 1 203 ? 40.109 -10.870 -42.306 1.00 98.06 203 GLN A CA 1
ATOM 1623 C C . GLN A 1 203 ? 39.650 -11.606 -43.573 1.00 98.06 203 GLN A C 1
ATOM 1625 O O . GLN A 1 203 ? 40.410 -12.386 -44.141 1.00 98.06 203 GLN A O 1
ATOM 1630 N N . GLU A 1 204 ? 38.429 -11.353 -44.053 1.00 98.31 204 GLU A N 1
ATOM 1631 C CA . GLU A 1 204 ? 37.948 -11.885 -45.335 1.00 98.31 204 GLU A CA 1
ATOM 1632 C C . GLU A 1 204 ? 38.806 -11.385 -46.509 1.00 98.31 204 GLU A C 1
ATOM 1634 O O . GLU A 1 204 ? 39.248 -12.174 -47.343 1.00 98.31 204 GLU A O 1
ATOM 1639 N N . LYS A 1 205 ? 39.133 -10.084 -46.539 1.00 98.19 205 LYS A N 1
ATOM 1640 C CA . LYS A 1 205 ? 40.029 -9.519 -47.565 1.00 98.19 205 LYS A CA 1
ATOM 1641 C C . LYS A 1 205 ? 41.428 -10.132 -47.512 1.00 98.19 205 LYS A C 1
ATOM 1643 O O . LYS A 1 205 ? 42.026 -10.367 -48.561 1.00 98.19 205 LYS A O 1
ATOM 1648 N N . GLU A 1 206 ? 41.952 -10.394 -46.318 1.00 98.06 206 GLU A N 1
ATOM 1649 C CA . GLU A 1 206 ? 43.252 -11.045 -46.141 1.00 98.06 206 GLU A CA 1
ATOM 1650 C C . GLU A 1 206 ? 43.238 -12.502 -46.625 1.00 98.06 206 GLU A C 1
ATOM 1652 O O . GLU A 1 206 ? 44.142 -12.909 -47.363 1.00 98.06 206 GLU A O 1
ATOM 1657 N N . ARG A 1 207 ? 42.186 -13.261 -46.287 1.00 98.25 207 ARG A N 1
ATOM 1658 C CA . ARG A 1 207 ? 41.972 -14.630 -46.785 1.00 98.25 207 ARG A CA 1
ATOM 1659 C C . ARG A 1 207 ? 41.908 -14.663 -48.308 1.00 98.25 207 ARG A C 1
ATOM 1661 O O . ARG A 1 207 ? 42.638 -15.443 -48.920 1.00 98.25 207 ARG A O 1
ATOM 1668 N N . HIS A 1 208 ? 41.129 -13.768 -48.912 1.00 98.00 208 HIS A N 1
ATOM 1669 C CA . HIS A 1 208 ? 41.039 -13.654 -50.364 1.00 98.00 208 HIS A CA 1
ATOM 1670 C C . HIS A 1 208 ? 42.397 -13.322 -51.002 1.00 98.00 208 HIS A C 1
ATOM 1672 O O . HIS A 1 208 ? 42.810 -13.964 -51.965 1.00 98.00 208 HIS A O 1
ATOM 1678 N N . ALA A 1 209 ? 43.152 -12.373 -50.439 1.00 98.06 209 ALA A N 1
ATOM 1679 C CA . ALA A 1 209 ? 44.482 -12.041 -50.946 1.00 98.06 209 ALA A CA 1
ATOM 1680 C C . ALA A 1 209 ? 45.459 -13.232 -50.860 1.00 98.06 209 ALA A C 1
ATOM 1682 O O . ALA A 1 209 ? 46.275 -13.426 -51.763 1.00 98.06 209 ALA A O 1
ATOM 1683 N N . ALA A 1 210 ? 45.389 -14.034 -49.793 1.00 97.25 210 ALA A N 1
ATOM 1684 C CA . ALA A 1 210 ? 46.195 -15.247 -49.648 1.00 97.25 210 ALA A CA 1
ATOM 1685 C C . ALA A 1 210 ? 45.796 -16.345 -50.646 1.00 97.25 210 ALA A C 1
ATOM 1687 O O . ALA A 1 210 ? 46.663 -17.045 -51.168 1.00 97.25 210 ALA A O 1
ATOM 1688 N N . GLU A 1 211 ? 44.504 -16.490 -50.931 1.00 97.31 211 GLU A N 1
ATOM 1689 C CA . GLU A 1 211 ? 43.999 -17.402 -51.958 1.00 97.31 211 GLU A CA 1
ATOM 1690 C C . GLU A 1 211 ? 44.463 -16.992 -53.359 1.00 97.31 211 GLU A C 1
ATOM 1692 O O . GLU A 1 211 ? 44.986 -17.824 -54.094 1.00 97.31 211 GLU A O 1
ATOM 1697 N N . VAL A 1 212 ? 44.387 -15.701 -53.699 1.00 97.56 212 VAL A N 1
ATOM 1698 C CA . VAL A 1 212 ? 44.898 -15.18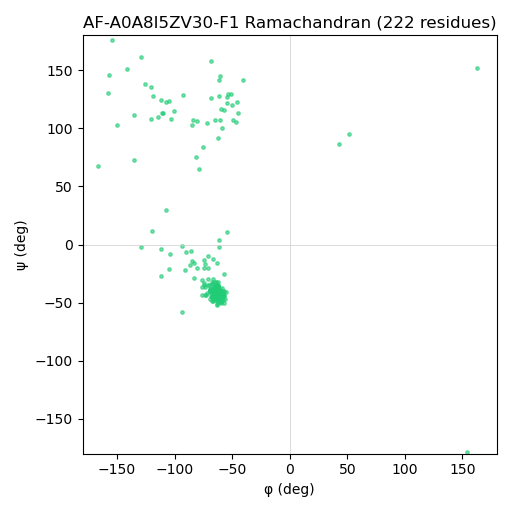1 -54.978 1.00 97.56 212 VAL A CA 1
ATOM 1699 C C . VAL A 1 212 ? 46.397 -15.463 -55.144 1.00 97.56 212 VAL A C 1
ATOM 1701 O O . VAL A 1 212 ? 46.821 -15.857 -56.231 1.00 97.56 212 VAL A O 1
ATOM 1704 N N . ARG A 1 213 ? 47.205 -15.313 -54.080 1.00 96.62 213 ARG A N 1
ATOM 1705 C CA . ARG A 1 213 ? 48.640 -15.664 -54.111 1.00 96.62 213 ARG A CA 1
ATOM 1706 C C . ARG A 1 213 ? 48.861 -17.155 -54.384 1.00 96.62 213 ARG A C 1
ATOM 1708 O O . ARG A 1 213 ? 49.592 -17.479 -55.314 1.00 96.62 213 ARG A O 1
ATOM 1715 N N . ARG A 1 214 ? 48.166 -18.039 -53.659 1.00 96.25 214 ARG A N 1
ATOM 1716 C CA . ARG A 1 214 ? 48.245 -19.497 -53.871 1.00 96.25 214 ARG A CA 1
ATOM 1717 C C . ARG A 1 214 ? 47.795 -19.914 -55.271 1.00 96.25 214 ARG A C 1
ATOM 1719 O O . ARG A 1 214 ? 48.460 -20.712 -55.917 1.00 96.25 214 ARG A O 1
ATOM 1726 N N . ASN A 1 215 ? 46.703 -19.343 -55.776 1.00 95.38 215 ASN A N 1
ATOM 1727 C CA . ASN A 1 215 ? 46.208 -19.646 -57.120 1.00 95.38 215 ASN A CA 1
ATOM 1728 C C . ASN A 1 215 ? 47.213 -19.237 -58.203 1.00 95.38 215 ASN A C 1
ATOM 1730 O O . ASN A 1 215 ? 47.357 -19.939 -59.203 1.00 95.38 215 ASN A O 1
ATOM 1734 N N . LYS A 1 216 ? 47.928 -18.122 -58.001 1.00 95.56 216 LYS A N 1
ATOM 1735 C CA . LYS A 1 216 ? 49.003 -17.698 -58.902 1.00 95.56 216 LYS A CA 1
ATOM 1736 C C . LYS A 1 216 ? 50.176 -18.682 -58.888 1.00 95.56 216 LYS A C 1
ATOM 1738 O O . LYS A 1 216 ? 50.672 -19.013 -59.958 1.00 95.56 216 LYS A O 1
ATOM 1743 N N . GLU A 1 217 ? 50.602 -19.143 -57.713 1.00 92.94 217 GLU A N 1
ATOM 1744 C CA . GLU A 1 217 ? 51.673 -20.144 -57.568 1.00 92.94 217 GLU A CA 1
ATOM 1745 C C . GLU A 1 217 ? 51.307 -21.452 -58.285 1.00 92.94 217 GLU A C 1
ATOM 1747 O O . GLU A 1 217 ? 52.062 -21.913 -59.137 1.00 92.94 217 GLU A O 1
ATOM 1752 N N . LEU A 1 218 ? 50.096 -21.968 -58.055 1.00 92.00 218 LEU A N 1
ATOM 1753 C CA . LEU A 1 218 ? 49.601 -23.182 -58.713 1.00 92.00 218 LEU A CA 1
ATOM 1754 C C . LEU A 1 218 ? 49.518 -23.047 -60.241 1.00 92.00 218 LEU A C 1
ATOM 1756 O O . LEU A 1 218 ? 49.840 -23.988 -60.962 1.00 92.00 218 LEU A O 1
ATOM 1760 N N . GLN A 1 219 ? 49.094 -21.890 -60.762 1.00 88.88 219 GLN A N 1
ATOM 1761 C CA . GLN A 1 219 ? 49.083 -21.671 -62.213 1.00 88.88 219 GLN A CA 1
ATOM 1762 C C . GLN A 1 219 ? 50.491 -21.671 -62.808 1.00 88.88 219 GLN A C 1
ATOM 1764 O O . GLN A 1 219 ? 50.674 -22.200 -63.903 1.00 88.88 219 GLN A O 1
ATOM 1769 N N . VAL A 1 220 ? 51.476 -21.097 -62.111 1.00 87.69 220 VAL A N 1
ATOM 1770 C CA . VAL A 1 220 ? 52.876 -21.108 -62.558 1.00 87.69 220 VAL A CA 1
ATOM 1771 C C . VAL A 1 220 ? 53.422 -22.538 -62.575 1.00 87.69 220 VAL A C 1
ATOM 1773 O O . VAL A 1 220 ? 54.038 -22.923 -63.561 1.00 87.69 220 VAL A O 1
ATOM 1776 N N . GLU A 1 221 ? 53.138 -23.344 -61.550 1.00 82.94 221 GLU A N 1
ATOM 1777 C CA . GLU A 1 221 ? 53.559 -24.754 -61.489 1.00 82.94 221 GLU A CA 1
ATOM 1778 C C . GLU A 1 221 ? 52.920 -25.632 -62.578 1.00 82.94 221 GLU A C 1
ATOM 1780 O O . GLU A 1 221 ? 53.543 -26.581 -63.039 1.00 82.94 221 GLU A O 1
ATOM 1785 N N . LEU A 1 222 ? 51.688 -25.330 -63.001 1.00 78.69 222 LEU A N 1
ATOM 1786 C CA . LEU A 1 222 ? 50.978 -26.089 -64.041 1.00 78.69 222 LEU A CA 1
ATOM 1787 C C . LEU A 1 222 ? 51.338 -25.679 -65.478 1.00 78.69 222 LEU A C 1
ATOM 1789 O O . LEU A 1 222 ? 50.981 -26.394 -66.414 1.00 78.69 222 LEU A O 1
ATOM 1793 N N . SER A 1 223 ? 51.960 -24.513 -65.671 1.00 76.50 223 SER A N 1
ATOM 1794 C CA . SER A 1 223 ? 52.262 -23.947 -66.997 1.00 76.50 223 SER A CA 1
ATOM 1795 C C . SER A 1 223 ? 53.754 -23.901 -67.345 1.00 76.50 223 SER A C 1
ATOM 1797 O O . SER A 1 223 ? 54.087 -23.520 -68.469 1.00 76.50 223 SER A O 1
ATOM 1799 N N . GLY A 1 224 ? 54.629 -24.295 -66.414 1.00 56.34 224 GLY A N 1
ATOM 1800 C CA . GLY A 1 224 ? 56.063 -24.522 -66.630 1.00 56.34 224 GLY A CA 1
ATOM 1801 C C . GLY A 1 224 ? 56.391 -25.999 -66.795 1.00 56.34 224 GLY A C 1
ATOM 1802 O O . GLY A 1 224 ? 57.295 -26.291 -67.607 1.00 56.34 224 GLY A O 1
#

Foldseek 3Di:
DVVVVVVVVVVVVVVVVVVVVVVVVVVVVVVVVVVVVVVPPDDDDDPVVVVVVVVVVVPPPCVVPPDCVVPVDPPPPPDPDDPQWDWAWDDQDPVGGDIDIGSDPPDPPPPDPPPPPPPPPDPQDPVNVVVVVVVVVVVVVVVVVVVVVVVVVVVVVVVVVVVVVVVVVVVVVVVVVVVVVVVVVVVVVVVVVVVVVVVVVVVVVVVVVVVVVVVVVVVVVVPD

InterPro domains:
  IPR000956 Stathmin family [PF00836] (84-217)
  IPR000956 Stathmin family [PR00345] (87-105)
  IPR000956 Stathmin family [PR00345] (116-144)
  IPR000956 Stathmin family [PR00345] (145-168)
  IPR000956 Stathmin family [PR00345] (169-192)
  IPR000956 Stathmin family [PR00345] (193-217)
  IPR000956 Stathmin family [PS51663] (83-224)
  IPR000956 Stathmin family [PTHR10104] (49-219)
  IPR030514 Stathmin, conserved site [PS00563] (119-128)
  IPR030514 Stathmin, conserved site [PS01041] (152-161)
  IPR036002 Stathmin superfamily [SSF101494] (84-219)

Secondary structure (DSSP, 8-state):
-HHHHHHHHHHHHHHHHHHHHHHHHHHHHHHHHHHHHHTS-----SHHHHHHHHHHTTSSTTGGGT-GGG------------TT-EEEEEEEETTEEEEEEESSPPPSS-----------PPPPPHHHHHHHHHHHHHHHHHHHHHHHHHHHHHHHHHHHHHHHHHHHHHHHHHHHHHHHHHHHHHHHHHHHHHHHHHHHHHHHHHHHHHHHHHHHHHHHHHH-

Nearest PDB structures (foldseek):
  1z2b-assembly1_E  TM=6.252E-01  e=1.512E-08  Rattus norvegicus

Sequence (224 aa):
MHQSCLLLSFIGKASQEASLLLKAIIIVRISIGIKEEILKTKHPNFESSLSAYKEKMKELSMLSLICSCFYPEPRNINIYTYDDMEVKQINKRASGQAFELILKPPSPISEAPRTLASPKKKDLSLEEIQKKLEAAEGRRKSQEAQVLKQLAEKREHEREVLQKALEENNNFSKMAEEKLILKMEQIKENREANLAAIIERLQEKERHAAEVRRNKELQVELSG

pLDDT: mean 78.46, std 19.21, range [40.41, 98.69]

Mean predicted aligned error: 20.92 Å

Solvent-accessible surface area (backbone atoms only — not comparable to full-atom values): 13562 Å² total; per-residue (Å²): 117,73,66,63,54,53,51,53,53,50,52,51,52,53,53,54,53,51,53,52,52,53,52,53,53,50,52,53,51,52,57,49,53,57,53,59,62,69,68,70,79,79,84,84,87,66,72,77,56,55,60,58,48,59,57,59,55,68,71,48,96,63,51,85,78,79,41,67,90,81,53,95,64,88,76,77,83,72,80,81,88,59,103,53,69,48,75,48,78,72,51,78,52,101,92,49,76,46,65,47,77,41,69,64,81,83,66,99,83,62,80,70,84,78,66,78,72,69,75,79,73,72,81,76,48,72,66,60,53,50,53,53,51,50,54,52,49,50,52,52,51,50,52,50,52,52,53,52,48,56,51,49,53,51,56,49,51,56,49,50,53,54,50,49,56,52,50,53,54,54,47,51,54,50,54,53,49,52,53,48,52,55,51,52,50,52,52,49,52,53,51,52,52,51,51,49,54,53,51,50,57,51,51,50,53,52,52,51,53,54,49,54,51,52,53,52,52,54,52,51,68,75,73,109

Radius of gyration: 58.22 Å; Cα contacts (8 Å, |Δi|>4): 33; chains: 1; bounding box: 129×69×154 Å